Protein 1Z3Q (pdb70)

Sequence (200 aa):
ATFEIVNRCSYTVWAAAVPGGGRQLNQGQSWTINVNAGTTGGRIWGRTGCSFDGSGRGRCQTGDCGGVLSCTAYGNPPNTLAEFALNQFNNLDFFDISLVDGFNVPMDFSPTSGGCRGIRCAADINGQCPGALKAPGGCNNPCTVFKTDQYCCNSGACSPTDYSQFFKRNCPDAYSYPKDDQTTTFTCPGGTNYRVVFCP

InterPro domains:
  IPR001938 Thaumatin family [PF00314] (33-193)
  IPR001938 Thaumatin family [PIRSF002703] (8-193)
  IPR001938 Thaumatin family [PR00347] (28-40)
  IPR001938 Thaumatin family [PR00347] (47-56)
  IPR001938 Thaumatin family [PR00347] (69-80)
  IPR001938 Thaumatin family [PR00347] (82-111)
  IPR001938 Thaumatin family [PR00347] (119-135)
  IPR001938 Thaumatin family [PS51367] (26-193)
  IPR001938 Thaumatin family [PTHR31048] (12-193)
  IPR001938 Thaumatin family [SM00205] (29-193)
  IPR017949 Thaumatin, conserved site [PS00316] (82-97)
  IPR037176 Osmotin/thaumatin-like superfamily [G3DSA:2.60.110.10] (27-193)
  IPR037176 Osmotin/thaumatin-like superfamily [SSF49870] (26-193)

CATH classification: 2.60.110.10

Solvent-accessible surface area: 8739 Å² total; per-residue (Å²): 29,54,0,59,0,14,0,126,2,93,99,34,0,32,0,0,1,36,57,49,5,15,120,83,1,63,110,59,84,56,16,83,21,124,2,115,78,39,24,87,38,3,25,0,0,0,0,18,52,18,84,46,80,94,74,18,146,35,189,8,101,1,0,12,3,74,17,44,51,65,7,127,54,98,10,81,51,5,0,1,2,0,47,7,24,1,43,47,177,118,88,56,0,55,1,18,0,3,0,29,36,0,3,4,1,28,0,16,0,27,22,82,62,45,70,42,140,17,4,129,1,45,31,96,0,41,61,104,16,34,71,52,0,97,15,93,28,0,0,17,1,1,27,35,54,77,159,64,62,109,30,29,11,148,78,38,74,29,69,78,19,124,63,1,80,15,0,36,171,39,2,75,30,0,42,3,23,46,107,7,113,116,87,3,71,19,62,2,65,20,45,6,47,1,80,0,2,0,34,61

Secondary structure (DSSP, 8-state):
-EEEEEE-SSS-EEEEEETTEEEEE-TT-EEEEEPPTT--SEEEEEEEEEEE-TTSBEEEEES--TTBSS-SSPPPSS--EEEEEEEETTTEEEEEEE-TT-BSS-EEEEESSSSS--EEE-S-HHHH--TTTEETTEE--HHHHH--HHHH-TTS-----HHHHHHHHH-TTEE-STT--SS--EEEETT--EEEEE--

Radius of gyration: 15.89 Å; Cα contacts (8 Å, |Δi|>4): 556; chains: 1; bounding box: 42×38×41 Å

Nearest PDB structures (foldseek):
  1z3q-assembly1_A  TM=1.005E+00  e=1.966E-44  Musa acuminata
  4bct-assembly1_A  TM=9.906E-01  e=2.847E-36  Actinidia deliciosa
  4mbt-assembly2_B  TM=9.725E-01  e=3.350E-34  Vitis vinifera
  1du5-assembly1_B  TM=9.816E-01  e=7.706E-31  Zea mays
  7p20-assembly1_A  TM=9.611E-01  e=1.343E-28  Juniperus ashei

Foldseek 3Di:
DKEKEAEQDQAWWWKAWVQPFTGIDHHGDMDMDDDDAQDAFIKIWTFAQWDADPVQFTDTQAFTANGGSGHPDTGQDPIWIWHWGFLPDVGKIKIFIACLRWYQFWKWKAFDADAFGTFTQHFPCQVVADPQQHGVRTGGQCCVRVVDCQAQVPVVDYDDDPRLVSRCVRGVCDHSGDPDDGNGMTMGGGPTHIYMYTND

Organism: Musa acuminata (NCBI:txid4641)

B-factor: mean 16.37, std 7.67, range [6.27, 49.17]

Structure (mmCIF, N/CA/C/O backbone):
data_1Z3Q
#
_entry.id   1Z3Q
#
_cell.length_a   42.844
_cell.length_b   52.839
_cell.length_c   80.606
_cell.angle_alpha   90.00
_cell.angle_beta   90.00
_cell.angle_gamma   90.00
#
_symmetry.space_group_name_H-M   'P 21 21 21'
#
loop_
_entity.id
_entity.type
_entity.pdbx_description
1 polymer 'Thaumatin-like Protein'
2 non-polymer 1,2-ETHANEDIOL
3 water water
#
loop_
_atom_site.group_PDB
_atom_site.id
_atom_site.type_symbol
_atom_site.label_atom_id
_atom_site.label_alt_id
_atom_site.label_comp_id
_atom_site.label_asym_id
_atom_site.label_entity_id
_atom_site.label_seq_id
_atom_site.pdbx_PDB_ins_code
_atom_site.Cartn_x
_atom_site.Cartn_y
_atom_site.Cartn_z
_atom_site.occupancy
_atom_site.B_iso_or_equiv
_atom_site.auth_seq_id
_atom_site.auth_comp_id
_atom_site.auth_asym_id
_atom_site.auth_atom_id
_atom_site.pdbx_PDB_model_num
ATOM 1 N N . ALA A 1 1 ? 25.865 7.322 11.513 1.00 12.03 1 ALA A N 1
ATOM 2 C CA . ALA A 1 1 ? 26.162 8.594 12.242 1.00 11.69 1 ALA A CA 1
ATOM 3 C C . ALA A 1 1 ? 25.060 8.851 13.256 1.00 11.33 1 ALA A C 1
ATOM 4 O O . ALA A 1 1 ? 23.868 8.711 12.945 1.00 12.39 1 ALA A O 1
ATOM 6 N N . THR A 1 2 ? 25.442 9.259 14.451 1.00 10.82 2 THR A N 1
ATOM 7 C CA . THR A 1 2 ? 24.481 9.554 15.498 1.00 10.39 2 THR A CA 1
ATOM 8 C C . THR A 1 2 ? 24.053 11.011 15.454 1.00 9.69 2 THR A C 1
ATOM 9 O O . THR A 1 2 ? 24.907 11.895 15.423 1.00 9.69 2 THR A O 1
ATOM 13 N N . PHE A 1 3 ? 22.730 11.251 15.417 1.00 8.76 3 PHE A N 1
ATOM 14 C CA . PHE A 1 3 ? 22.167 12.592 15.566 1.00 9.32 3 PHE A CA 1
ATOM 15 C C . PHE A 1 3 ? 21.255 12.611 16.785 1.00 10.14 3 PHE A C 1
ATOM 16 O O . PHE A 1 3 ? 20.283 11.864 16.839 1.00 10.54 3 PHE A O 1
ATOM 24 N N . GLU A 1 4 ? 21.584 13.460 17.753 1.00 9.59 4 GLU A N 1
ATOM 25 C CA . GLU A 1 4 ? 20.781 13.649 18.950 1.00 10.14 4 GLU A CA 1
ATOM 26 C C . GLU A 1 4 ? 20.086 14.993 18.824 1.00 10.11 4 GLU A C 1
ATOM 27 O O . GLU A 1 4 ? 20.720 16.017 18.586 1.00 10.11 4 GLU A O 1
ATOM 33 N N . ILE A 1 5 ? 18.777 14.983 19.008 1.00 9.48 5 ILE A N 1
ATOM 34 C CA . ILE A 1 5 ? 17.948 16.179 18.882 1.00 9.31 5 ILE A CA 1
ATOM 35 C C . ILE A 1 5 ? 17.324 16.468 20.248 1.00 10.10 5 ILE A C 1
ATOM 36 O O . ILE A 1 5 ? 16.638 15.622 20.804 1.00 10.57 5 ILE A O 1
ATOM 41 N N . VAL A 1 6 ? 17.550 17.676 20.755 1.00 10.38 6 VAL A N 1
ATOM 42 C CA . VAL A 1 6 ? 17.241 18.042 22.132 1.00 11.07 6 VAL A CA 1
ATOM 43 C C . VAL A 1 6 ? 16.430 19.320 22.159 1.00 10.53 6 VAL A C 1
ATOM 44 O O . VAL A 1 6 ? 16.827 20.326 21.552 1.00 10.65 6 VAL A O 1
ATOM 48 N N . ASN A 1 7 ? 15.298 19.287 22.860 1.00 10.94 7 ASN A N 1
ATOM 49 C CA . ASN A 1 7 ? 14.486 20.487 23.058 1.00 10.84 7 ASN A CA 1
ATOM 50 C C . ASN A 1 7 ? 14.739 21.117 24.424 1.00 11.44 7 ASN A C 1
ATOM 51 O O . ASN A 1 7 ? 14.354 20.557 25.451 1.00 11.71 7 ASN A O 1
ATOM 56 N N . ARG A 1 8 ? 15.391 22.272 24.441 1.00 11.14 8 ARG A N 1
ATOM 57 C CA . ARG A 1 8 ? 15.564 23.024 25.681 1.00 12.51 8 ARG A CA 1
ATOM 58 C C . ARG A 1 8 ? 14.578 24.178 25.774 1.00 12.30 8 ARG A C 1
ATOM 59 O O . ARG A 1 8 ? 14.566 24.895 26.768 1.00 13.18 8 ARG A O 1
ATOM 67 N N . CYS A 1 9 ? 13.739 24.359 24.760 1.00 11.75 9 CYS A N 1
ATOM 68 C CA . CYS A 1 9 ? 12.671 25.374 24.825 1.00 12.18 9 CYS A CA 1
ATOM 69 C C . CYS A 1 9 ? 11.648 25.027 25.902 1.00 12.39 9 CYS A C 1
ATOM 70 O O . CYS A 1 9 ? 11.390 23.855 26.176 1.00 13.39 9 CYS A O 1
ATOM 73 N N . SER A 1 10 ? 11.046 26.045 26.510 1.00 13.59 10 SER A N 1
ATOM 74 C CA . SER A 1 10 ? 9.984 25.782 27.489 1.00 14.34 10 SER A CA 1
ATOM 75 C C . SER A 1 10 ? 8.736 25.200 26.809 1.00 13.88 10 SER A C 1
ATOM 76 O O . SER A 1 10 ? 7.975 24.403 27.399 1.00 14.61 10 SER A O 1
ATOM 79 N N . TYR A 1 11 ? 8.536 25.584 25.557 1.00 12.27 11 TYR A N 1
ATOM 80 C CA . TYR A 1 11 ? 7.426 25.098 24.761 1.00 12.15 11 TYR A CA 1
ATOM 81 C C . TYR A 1 11 ? 7.767 23.804 24.026 1.00 12.21 11 TYR A C 1
ATOM 82 O O . TYR A 1 11 ? 8.929 23.516 23.714 1.00 11.45 11 TYR A O 1
ATOM 91 N N . THR A 1 12 ? 6.732 23.036 23.726 1.00 11.45 12 THR A N 1
ATOM 92 C CA . THR A 1 12 ? 6.911 21.779 23.035 1.00 12.15 12 THR A CA 1
ATOM 93 C C . THR A 1 12 ? 7.367 22.028 21.612 1.00 11.51 12 THR A C 1
ATOM 94 O O . THR A 1 12 ? 6.891 22.943 20.960 1.00 12.28 12 THR A O 1
ATOM 98 N N . VAL A 1 13 ? 8.295 21.193 21.149 1.00 10.64 13 VAL A N 1
ATOM 99 C CA . VAL A 1 13 ? 8.769 21.228 19.769 1.00 10.35 13 VAL A CA 1
ATOM 100 C C . VAL A 1 13 ? 8.628 19.808 19.249 1.00 10.13 13 VAL A C 1
ATOM 101 O O . VAL A 1 13 ? 9.083 18.870 19.889 1.00 10.61 13 VAL A O 1
ATOM 105 N N . TRP A 1 14 ? 7.968 19.660 18.109 1.00 10.34 14 TRP A N 1
ATOM 106 C CA . TRP A 1 14 ? 7.824 18.378 17.462 1.00 10.16 14 TRP A CA 1
ATOM 107 C C . TRP A 1 14 ? 8.968 18.279 16.485 1.00 10.16 14 TRP A C 1
ATOM 108 O O . TRP A 1 14 ? 8.943 18.860 15.417 1.00 9.56 14 TRP A O 1
ATOM 119 N N . ALA A 1 15 ? 10.006 17.572 16.897 1.00 9.72 15 ALA A N 1
ATOM 120 C CA . ALA A 1 15 ? 11.166 17.371 16.051 1.00 9.39 15 ALA A CA 1
ATOM 121 C C . ALA A 1 15 ? 10.786 16.617 14.790 1.00 8.86 15 ALA A C 1
ATOM 122 O O . ALA A 1 15 ? 9.911 15.745 14.810 1.00 8.60 15 ALA A O 1
ATOM 124 N N . ALA A 1 16 ? 11.500 16.913 13.708 1.00 8.84 16 ALA A N 1
ATOM 125 C CA . ALA A 1 16 ? 11.309 16.261 12.420 1.00 8.46 16 ALA A CA 1
ATOM 126 C C . ALA A 1 16 ? 12.683 15.992 11.836 1.00 8.98 16 ALA A C 1
ATOM 127 O O . ALA A 1 16 ? 13.603 16.795 11.976 1.00 7.75 16 ALA A O 1
ATOM 129 N N . ALA A 1 17 ? 12.804 14.882 11.129 1.00 9.07 17 ALA A N 1
ATOM 130 C CA . ALA A 1 17 ? 14.075 14.501 10.548 1.00 9.13 17 ALA A CA 1
ATOM 131 C C . ALA A 1 17 ? 13.843 13.746 9.245 1.00 9.73 17 ALA A C 1
ATOM 132 O O . ALA A 1 17 ? 13.029 12.814 9.191 1.00 10.25 17 ALA A O 1
ATOM 134 N N . VAL A 1 18 ? 14.605 14.128 8.227 1.00 9.92 18 VAL A N 1
ATOM 135 C CA . VAL A 1 18 ? 14.694 13.388 6.969 1.00 10.73 18 VAL A CA 1
ATOM 136 C C . VAL A 1 18 ? 16.148 12.980 6.785 1.00 11.44 18 VAL A C 1
ATOM 137 O O . VAL A 1 18 ? 16.992 13.847 6.515 1.00 12.26 18 VAL A O 1
ATOM 141 N N . PRO A 1 19 ? 16.501 11.717 7.005 1.00 11.82 19 PRO A N 1
ATOM 142 C CA . PRO A 1 19 ? 15.622 10.634 7.443 1.00 11.79 19 PRO A CA 1
ATOM 143 C C . PRO A 1 19 ? 15.471 10.611 8.965 1.00 11.64 19 PRO A C 1
ATOM 144 O O . PRO A 1 19 ? 16.251 11.240 9.681 1.00 11.23 19 PRO A O 1
ATOM 148 N N . GLY A 1 20 ? 14.449 9.906 9.451 1.00 11.46 20 GLY A N 1
ATOM 149 C CA . GLY A 1 20 ? 14.260 9.686 10.867 1.00 11.34 20 GLY A CA 1
ATOM 150 C C . GLY A 1 20 ? 12.803 9.704 11.294 1.00 10.96 20 GLY A C 1
ATOM 151 O O . GLY A 1 20 ? 12.380 8.876 12.115 1.00 12.44 20 GLY A O 1
ATOM 152 N N . GLY A 1 21 ? 12.035 10.634 10.754 1.00 10.00 21 GLY A N 1
ATOM 153 C CA . GLY A 1 21 ? 10.602 10.706 11.033 1.00 10.09 21 GLY A CA 1
ATOM 154 C C . GLY A 1 21 ? 10.277 11.919 11.889 1.00 10.36 21 GLY A C 1
ATOM 155 O O . GLY A 1 21 ? 10.549 13.038 11.514 1.00 10.18 21 GLY A O 1
ATOM 156 N N . GLY A 1 22 ? 9.662 11.696 13.040 1.00 10.60 22 GLY A N 1
ATOM 157 C CA . GLY A 1 22 ? 9.354 12.801 13.928 1.00 11.16 22 GLY A CA 1
ATOM 158 C C . GLY A 1 22 ? 8.890 12.342 15.287 1.00 12.23 22 GLY A C 1
ATOM 159 O O . GLY A 1 22 ? 8.436 11.206 15.455 1.00 13.55 22 GLY A O 1
ATOM 160 N N . ARG A 1 23 ? 8.998 13.246 16.250 1.00 12.54 23 ARG A N 1
ATOM 161 C CA . ARG A 1 23 ? 8.700 12.958 17.648 1.00 13.76 23 ARG A CA 1
ATOM 162 C C . ARG A 1 23 ? 8.362 14.229 18.408 1.00 12.41 23 ARG A C 1
ATOM 163 O O . ARG A 1 23 ? 9.037 15.229 18.275 1.00 12.13 23 ARG A O 1
ATOM 171 N N . GLN A 1 24 ? 7.348 14.162 19.266 1.00 11.60 24 GLN A N 1
ATOM 172 C CA . GLN A 1 24 ? 7.091 15.230 20.220 1.00 11.66 24 GLN A CA 1
ATOM 173 C C . GLN A 1 24 ? 8.173 15.294 21.255 1.00 11.13 24 GLN A C 1
ATOM 174 O O . GLN A 1 24 ? 8.464 14.296 21.898 1.00 11.55 24 GLN A O 1
ATOM 180 N N . LEU A 1 25 ? 8.764 16.472 21.420 1.00 10.97 25 LEU A N 1
ATOM 181 C CA . LEU A 1 25 ? 9.729 16.731 22.480 1.00 10.54 25 LEU A CA 1
ATOM 182 C C . LEU A 1 25 ? 9.232 17.846 23.374 1.00 11.47 25 LEU A C 1
ATOM 183 O O . LEU A 1 25 ? 9.289 19.032 23.027 1.00 11.08 25 LEU A O 1
ATOM 188 N N . ASN A 1 26 ? 8.727 17.466 24.539 1.00 12.52 26 ASN A N 1
ATOM 189 C CA . ASN A 1 26 ? 8.462 18.449 25.565 1.00 13.47 26 ASN A CA 1
ATOM 190 C C . ASN A 1 26 ? 9.790 19.005 26.073 1.00 13.31 26 ASN A C 1
ATOM 191 O O . ASN A 1 26 ? 10.855 18.464 25.783 1.00 13.52 26 ASN A O 1
ATOM 196 N N . GLN A 1 27 ? 9.742 20.097 26.829 1.00 14.29 27 GLN A N 1
ATOM 197 C CA . GLN A 1 27 ? 10.956 20.669 27.388 1.00 14.63 27 GLN A CA 1
ATOM 198 C C . GLN A 1 27 ? 11.810 19.597 28.075 1.00 15.28 27 GLN A C 1
ATOM 199 O O . GLN A 1 27 ? 11.301 18.828 28.903 1.00 16.01 27 GLN A O 1
ATOM 205 N N . GLY A 1 28 ? 13.092 19.558 27.719 1.00 15.15 28 GLY A N 1
ATOM 206 C CA . GLY A 1 28 ? 14.060 18.630 28.286 1.00 15.71 28 GLY A CA 1
ATOM 207 C C . GLY A 1 28 ? 14.189 17.281 27.586 1.00 15.77 28 GLY A C 1
ATOM 208 O O . GLY A 1 28 ? 15.133 16.525 27.866 1.00 16.20 28 GLY A O 1
ATOM 209 N N . GLN A 1 29 ? 13.266 16.981 26.678 1.00 15.33 29 GLN A N 1
ATOM 210 C CA . GLN A 1 29 ? 13.249 15.691 25.995 1.00 14.56 29 GLN A CA 1
ATOM 211 C C . GLN A 1 29 ? 14.231 15.673 24.826 1.00 14.34 29 GLN A C 1
ATOM 212 O O . GLN A 1 29 ? 14.496 16.700 24.198 1.00 13.10 29 GLN A O 1
ATOM 218 N N . SER A 1 30 ? 14.754 14.481 24.557 1.00 14.01 30 SER A N 1
ATOM 219 C CA . SER A 1 30 ? 15.683 14.243 23.464 1.00 14.09 30 SER A CA 1
ATOM 220 C C . SER A 1 30 ? 15.267 13.029 22.631 1.00 13.48 30 SER A C 1
ATOM 221 O O . SER A 1 30 ? 14.449 12.196 23.047 1.00 13.11 30 SER A O 1
ATOM 224 N N . TRP A 1 31 ? 15.822 12.964 21.430 1.00 12.12 31 TRP A N 1
ATOM 225 C CA . TRP A 1 31 ? 15.547 11.918 20.471 1.00 11.62 31 TRP A CA 1
ATOM 226 C C . TRP A 1 31 ? 16.864 11.667 19.763 1.00 11.58 31 TRP A C 1
ATOM 227 O O . TRP A 1 31 ? 17.453 12.591 19.205 1.00 11.97 31 TRP A O 1
ATOM 238 N N . THR A 1 32 ? 17.319 10.423 19.788 1.00 10.83 32 THR A N 1
ATOM 239 C CA . THR A 1 32 ? 18.560 10.026 19.147 1.00 10.57 32 THR A CA 1
ATOM 240 C C . THR A 1 32 ? 18.296 9.061 18.014 1.00 10.74 32 THR A C 1
ATOM 241 O O . THR A 1 32 ? 17.644 8.004 18.200 1.00 11.00 32 THR A O 1
ATOM 245 N N . ILE A 1 33 ? 18.811 9.412 16.847 1.00 10.33 33 ILE A N 1
ATOM 246 C CA . ILE A 1 33 ? 18.670 8.596 15.654 1.00 11.36 33 ILE A CA 1
ATOM 247 C C . ILE A 1 33 ? 20.020 8.244 15.020 1.00 12.06 33 ILE A C 1
ATOM 248 O O . ILE A 1 33 ? 21.020 8.943 15.196 1.00 11.62 33 ILE A O 1
ATOM 253 N N . ASN A 1 34 ? 20.028 7.146 14.278 1.00 13.25 34 ASN A N 1
ATOM 254 C CA . ASN A 1 34 ? 21.214 6.700 13.563 1.00 14.69 34 ASN A CA 1
ATOM 255 C C . ASN A 1 34 ? 20.949 6.895 12.082 1.00 15.29 34 ASN A C 1
ATOM 256 O O . ASN A 1 34 ? 20.128 6.171 11.503 1.00 17.40 34 ASN A O 1
ATOM 261 N N . VAL A 1 35 ? 21.637 7.868 11.475 1.00 14.40 35 VAL A N 1
ATOM 262 C CA . VAL A 1 35 ? 21.518 8.203 10.054 1.00 13.81 35 VAL A CA 1
ATOM 263 C C . VAL A 1 35 ? 22.628 7.495 9.268 1.00 13.52 35 VAL A C 1
ATOM 264 O O . VAL A 1 35 ? 23.799 7.527 9.647 1.00 13.38 35 VAL A O 1
ATOM 268 N N . ASN A 1 36 ? 22.250 6.848 8.174 1.00 13.95 36 ASN A N 1
ATOM 269 C CA . ASN A 1 36 ? 23.205 6.094 7.364 1.00 14.15 36 ASN A CA 1
ATOM 270 C C . ASN A 1 36 ? 24.281 6.963 6.749 1.00 13.69 36 ASN A C 1
ATOM 271 O O . ASN A 1 36 ? 24.015 8.063 6.261 1.00 13.34 36 ASN A O 1
ATOM 276 N N . ALA A 1 37 ? 25.501 6.438 6.747 1.00 13.98 37 ALA A N 1
ATOM 277 C CA . ALA A 1 37 ? 26.594 7.044 6.010 1.00 13.41 37 ALA A CA 1
ATOM 278 C C . ALA A 1 37 ? 26.160 7.271 4.559 1.00 13.29 37 ALA A C 1
ATOM 279 O O . ALA A 1 37 ? 25.415 6.472 3.970 1.00 13.11 37 ALA A O 1
ATOM 281 N N . GLY A 1 38 ? 26.596 8.386 3.993 1.00 13.47 38 GLY A N 1
ATOM 282 C CA . GLY A 1 38 ? 26.314 8.717 2.613 1.00 13.08 38 GLY A CA 1
ATOM 283 C C . GLY A 1 38 ? 25.011 9.436 2.373 1.00 12.84 38 GLY A C 1
ATOM 284 O O . GLY A 1 38 ? 24.700 9.791 1.234 1.00 13.67 38 GLY A O 1
ATOM 285 N N . THR A 1 39 ? 24.261 9.692 3.446 1.00 12.79 39 THR A N 1
ATOM 286 C CA . THR A 1 39 ? 22.966 10.342 3.331 1.00 12.26 39 THR A CA 1
ATOM 287 C C . THR A 1 39 ? 23.115 11.765 2.784 1.00 11.80 39 THR A C 1
ATOM 288 O O . THR A 1 39 ? 23.922 12.542 3.293 1.00 11.82 39 THR A O 1
ATOM 292 N N . THR A 1 40 ? 22.355 12.104 1.745 1.00 11.16 40 THR A N 1
ATOM 293 C CA . THR A 1 40 ? 22.317 13.470 1.247 1.00 12.23 40 THR A CA 1
ATOM 294 C C . THR A 1 40 ? 20.900 14.021 1.420 1.00 11.29 40 THR A C 1
ATOM 295 O O . THR A 1 40 ? 19.953 13.264 1.695 1.00 12.48 40 THR A O 1
ATOM 299 N N . GLY A 1 41 ? 20.759 15.336 1.313 1.00 11.53 41 GLY A N 1
ATOM 300 C CA . GLY A 1 41 ? 19.462 15.966 1.540 1.00 11.44 41 GLY A CA 1
ATOM 301 C C . GLY A 1 41 ? 18.973 15.820 2.962 1.00 11.61 41 GLY A C 1
ATOM 302 O O . GLY A 1 41 ? 17.774 15.905 3.242 1.00 11.60 41 GLY A O 1
ATOM 303 N N . GLY A 1 42 ? 19.904 15.603 3.889 1.00 10.61 42 GLY A N 1
ATOM 304 C CA . GLY A 1 42 ? 19.541 15.475 5.287 1.00 10.30 42 GLY A CA 1
ATOM 305 C C . GLY A 1 42 ? 19.015 16.781 5.832 1.00 10.20 42 GLY A C 1
ATOM 306 O O . GLY A 1 42 ? 19.546 17.861 5.545 1.00 10.02 42 GLY A O 1
ATOM 307 N N . ARG A 1 43 ? 17.941 16.672 6.615 1.00 10.36 43 ARG A N 1
ATOM 308 C CA . ARG A 1 43 ? 17.344 17.824 7.238 1.00 11.02 43 ARG A CA 1
ATOM 309 C C . ARG A 1 43 ? 16.734 17.457 8.582 1.00 10.35 43 ARG A C 1
ATOM 310 O O . ARG A 1 43 ? 16.016 16.465 8.680 1.00 10.59 43 ARG A O 1
ATOM 318 N N . ILE A 1 44 ? 17.042 18.253 9.600 1.00 9.64 44 ILE A N 1
ATOM 319 C CA . ILE A 1 44 ? 16.390 18.193 10.893 1.00 9.35 44 ILE A CA 1
ATOM 320 C C . ILE A 1 44 ? 15.818 19.568 11.198 1.00 8.64 44 ILE A C 1
ATOM 321 O O . ILE A 1 44 ? 16.444 20.584 10.961 1.00 9.34 44 ILE A O 1
ATOM 326 N N . TRP A 1 45 ? 14.610 19.600 11.730 1.00 8.96 45 TRP A N 1
ATOM 327 C CA . TRP A 1 45 ? 13.993 20.849 12.131 1.00 8.69 45 TRP A CA 1
ATOM 328 C C . TRP A 1 45 ? 12.981 20.612 13.246 1.00 8.55 45 TRP A C 1
ATOM 329 O O . TRP A 1 45 ? 12.694 19.474 13.594 1.00 8.30 45 TRP A O 1
ATOM 340 N N . GLY A 1 46 ? 12.506 21.718 13.819 1.00 8.70 46 GLY A N 1
ATOM 341 C CA . GLY A 1 46 ? 11.470 21.705 14.849 1.00 8.80 46 GLY A CA 1
ATOM 342 C C . GLY A 1 46 ? 10.176 22.259 14.284 1.00 9.28 46 GLY A C 1
ATOM 343 O O . GLY A 1 46 ? 10.185 23.161 13.431 1.00 10.11 46 GLY A O 1
ATOM 344 N N . ARG A 1 47 ? 9.065 21.728 14.776 1.00 9.44 47 ARG A N 1
ATOM 345 C CA . ARG A 1 47 ? 7.744 22.209 14.419 1.00 9.68 47 ARG A CA 1
ATOM 346 C C . ARG A 1 47 ? 7.079 22.716 15.675 1.00 9.37 47 ARG A C 1
ATOM 347 O O . ARG A 1 47 ? 7.179 22.099 16.732 1.00 9.21 47 ARG A O 1
ATOM 355 N N . THR A 1 48 ? 6.366 23.827 15.566 1.00 10.11 48 THR A N 1
ATOM 356 C CA . THR A 1 48 ? 5.688 24.382 16.737 1.00 10.95 48 THR A CA 1
ATOM 357 C C . THR A 1 48 ? 4.201 24.518 16.476 1.00 11.21 48 THR A C 1
ATOM 358 O O . THR A 1 48 ? 3.752 24.536 15.321 1.00 11.51 48 THR A O 1
ATOM 362 N N . GLY A 1 49 ? 3.440 24.598 17.551 1.00 12.46 49 GLY A N 1
ATOM 363 C CA . GLY A 1 49 ? 2.002 24.790 17.447 1.00 12.58 49 GLY A CA 1
ATOM 364 C C . GLY A 1 49 ? 1.321 23.635 16.754 1.00 12.83 49 GLY A C 1
ATOM 365 O O . GLY A 1 49 ? 0.526 23.862 15.836 1.00 12.88 49 GLY A O 1
ATOM 366 N N . CYS A 1 50 ? 1.659 22.410 17.152 1.00 13.02 50 CYS A N 1
ATOM 367 C CA . CYS A 1 50 ? 1.099 21.204 16.540 1.00 12.40 50 CYS A CA 1
ATOM 368 C C . CYS A 1 50 ? -0.047 20.642 17.354 1.00 13.11 50 CYS A C 1
ATOM 369 O O . CYS A 1 50 ? -0.113 20.815 18.571 1.00 12.61 50 CYS A O 1
ATOM 372 N N . SER A 1 51 ? -0.957 19.984 16.640 1.00 13.46 51 SER A N 1
ATOM 373 C CA . SER A 1 51 ? -1.949 19.098 17.217 1.00 14.23 51 SER A CA 1
ATOM 374 C C . SER A 1 51 ? -2.010 17.852 16.351 1.00 13.60 51 SER A C 1
ATOM 375 O O . SER A 1 51 ? -2.114 17.960 15.123 1.00 11.91 51 SER A O 1
ATOM 378 N N . PHE A 1 52 ? -1.944 16.687 16.986 1.00 14.00 52 PHE A N 1
ATOM 379 C CA . PHE A 1 52 ? -2.026 15.402 16.289 1.00 14.34 52 PHE A CA 1
ATOM 380 C C . PHE A 1 52 ? -3.079 14.499 16.932 1.00 14.46 52 PHE A C 1
ATOM 381 O O . PHE A 1 52 ? -3.253 14.494 18.161 1.00 15.72 52 PHE A O 1
ATOM 389 N N . ASP A 1 53 ? -3.786 13.738 16.104 1.00 15.18 53 ASP A N 1
ATOM 390 C CA . ASP A 1 53 ? -4.686 12.712 16.626 1.00 16.26 53 ASP A CA 1
ATOM 391 C C . ASP A 1 53 ? -3.900 11.451 17.017 1.00 17.13 53 ASP A C 1
ATOM 392 O O . ASP A 1 53 ? -2.672 11.416 16.898 1.00 16.89 53 ASP A O 1
ATOM 397 N N . GLY A 1 54 ? -4.607 10.434 17.504 1.00 18.53 54 GLY A N 1
ATOM 398 C CA . GLY A 1 54 ? -4.001 9.176 17.917 1.00 19.87 54 GLY A CA 1
ATOM 399 C C . GLY A 1 54 ? -3.390 8.328 16.809 1.00 20.46 54 GLY A C 1
ATOM 400 O O . GLY A 1 54 ? -2.688 7.360 17.101 1.00 22.07 54 GLY A O 1
ATOM 401 N N . SER A 1 55 ? -3.651 8.664 15.550 1.00 20.89 55 SER A N 1
ATOM 402 C CA . SER A 1 55 ? -3.055 7.964 14.415 1.00 21.26 55 SER A CA 1
ATOM 403 C C . SER A 1 55 ? -1.896 8.756 13.774 1.00 20.61 55 SER A C 1
ATOM 404 O O . SER A 1 55 ? -1.431 8.408 12.686 1.00 21.51 55 SER A O 1
ATOM 407 N N . GLY A 1 56 ? -1.422 9.796 14.457 1.00 19.26 56 GLY A N 1
ATOM 408 C CA . GLY A 1 56 ? -0.246 10.542 14.019 1.00 18.35 56 GLY A CA 1
ATOM 409 C C . GLY A 1 56 ? -0.507 11.512 12.887 1.00 17.09 56 GLY A C 1
ATOM 410 O O . GLY A 1 56 ? 0.407 11.852 12.133 1.00 16.55 56 GLY A O 1
ATOM 411 N N . ARG A 1 57 ? -1.751 11.981 12.771 1.00 15.54 57 ARG A N 1
ATOM 412 C CA . ARG A 1 57 ? -2.113 12.926 11.714 1.00 14.56 57 ARG A CA 1
ATOM 413 C C . ARG A 1 57 ? -2.680 14.188 12.321 1.00 13.75 57 ARG A C 1
ATOM 414 O O . ARG A 1 57 ? -3.301 14.153 13.378 1.00 13.00 57 ARG A O 1
ATOM 422 N N . GLY A 1 58 ? -2.450 15.313 11.655 1.00 13.17 58 GLY A N 1
ATOM 423 C CA . GLY A 1 58 ? -2.809 16.612 12.196 1.00 13.46 58 GLY A CA 1
ATOM 424 C C . GLY A 1 58 ? -2.121 17.739 11.463 1.00 14.04 58 GLY A C 1
ATOM 425 O O . GLY A 1 58 ? -2.002 17.704 10.243 1.00 14.13 58 GLY A O 1
ATOM 426 N N . ARG A 1 59 ? -1.664 18.733 12.210 1.00 13.79 59 ARG A N 1
ATOM 427 C CA . ARG A 1 59 ? -1.145 19.951 11.624 1.00 14.46 59 ARG A CA 1
ATOM 428 C C . ARG A 1 59 ? -0.305 20.750 12.604 1.00 13.53 59 ARG A C 1
ATOM 429 O O . ARG A 1 59 ? -0.608 20.817 13.795 1.00 12.81 59 ARG A O 1
ATOM 437 N N . CYS A 1 60 ? 0.741 21.376 12.077 1.00 13.27 60 CYS A N 1
ATOM 438 C CA . CYS A 1 60 ? 1.589 22.268 12.848 1.00 12.86 60 CYS A CA 1
ATOM 439 C C . CYS A 1 60 ? 1.564 23.677 12.261 1.00 12.63 60 CYS A C 1
ATOM 440 O O . CYS A 1 60 ? 1.546 23.862 11.043 1.00 13.58 60 CYS A O 1
ATOM 443 N N . GLN A 1 61 ? 1.618 24.668 13.135 1.00 13.17 61 GLN A N 1
ATOM 444 C CA . GLN A 1 61 ? 1.683 26.054 12.705 1.00 13.82 61 GLN A CA 1
ATOM 445 C C . GLN A 1 61 ? 2.966 26.360 11.938 1.00 12.51 61 GLN A C 1
ATOM 446 O O . GLN A 1 61 ? 2.939 27.143 10.992 1.00 12.17 61 GLN A O 1
ATOM 452 N N . THR A 1 62 ? 4.086 25.756 12.345 1.00 11.70 62 THR A N 1
ATOM 453 C CA . THR A 1 62 ? 5.350 25.889 11.593 1.00 11.03 62 THR A CA 1
ATOM 454 C C . THR A 1 62 ? 5.982 24.538 11.294 1.00 10.02 62 THR A C 1
ATOM 455 O O . THR A 1 62 ? 5.909 23.630 12.101 1.00 9.90 62 THR A O 1
ATOM 459 N N . GLY A 1 63 ? 6.620 24.435 10.128 1.00 10.10 63 GLY A N 1
ATOM 460 C CA . GLY A 1 63 ? 7.361 23.234 9.760 1.00 9.97 63 GLY A CA 1
ATOM 461 C C . GLY A 1 63 ? 6.555 21.992 9.444 1.00 10.31 63 GLY A C 1
ATOM 462 O O . GLY A 1 63 ? 7.115 20.899 9.363 1.00 10.49 63 GLY A O 1
ATOM 463 N N . ASP A 1 64 ? 5.245 22.133 9.270 1.00 10.29 64 ASP A N 1
ATOM 464 C CA . ASP A 1 64 ? 4.385 20.977 9.052 1.00 10.72 64 ASP A CA 1
ATOM 465 C C . ASP A 1 64 ? 4.837 20.148 7.847 1.00 10.56 64 ASP A C 1
ATOM 466 O O . ASP A 1 64 ? 5.079 20.693 6.784 1.00 11.82 64 ASP A O 1
ATOM 471 N N . CYS A 1 65 ? 4.908 18.834 8.016 1.00 10.78 65 CYS A N 1
ATOM 472 C CA . CYS A 1 65 ? 5.324 17.948 6.937 1.00 11.32 65 CYS A CA 1
ATOM 473 C C . CYS A 1 65 ? 4.162 17.089 6.465 1.00 12.02 65 CYS A C 1
ATOM 474 O O . CYS A 1 65 ? 3.995 15.975 6.910 1.00 11.82 65 CYS A O 1
ATOM 477 N N . GLY A 1 66 ? 3.352 17.640 5.575 1.00 13.38 66 GLY A N 1
ATOM 478 C CA . GLY A 1 66 ? 2.224 16.906 5.018 1.00 13.43 66 GLY A CA 1
ATOM 479 C C . GLY A 1 66 ? 1.246 16.361 6.032 1.00 13.23 66 GLY A C 1
ATOM 480 O O . GLY A 1 66 ? 0.680 15.290 5.810 1.00 14.11 66 GLY A O 1
ATOM 481 N N . GLY A 1 67 ? 1.091 17.030 7.176 1.00 13.21 67 GLY A N 1
ATOM 482 C CA . GLY A 1 67 ? 0.089 16.657 8.159 1.00 13.74 67 GLY A CA 1
ATOM 483 C C . GLY A 1 67 ? 0.295 15.382 8.944 1.00 13.83 67 GLY A C 1
ATOM 484 O O . GLY A 1 67 ? -0.669 14.785 9.430 1.00 14.61 67 GLY A O 1
ATOM 485 N N . VAL A 1 68 ? 1.550 14.936 9.063 1.00 12.89 68 VAL A N 1
ATOM 486 C CA . VAL A 1 68 ? 1.857 13.755 9.834 1.00 12.59 68 VAL A CA 1
ATOM 487 C C . VAL A 1 68 ? 2.876 14.043 10.922 1.00 11.88 68 VAL A C 1
ATOM 488 O O . VAL A 1 68 ? 3.677 14.970 10.805 1.00 11.76 68 VAL A O 1
ATOM 492 N N . LEU A 1 69 ? 2.852 13.221 11.952 1.00 11.02 69 LEU A N 1
ATOM 493 C CA . LEU A 1 69 ? 3.830 13.305 13.039 1.00 10.70 69 LEU A CA 1
ATOM 494 C C . LEU A 1 69 ? 5.193 12.785 12.569 1.00 11.27 69 LEU A C 1
ATOM 495 O O . LEU A 1 69 ? 6.222 13.432 12.766 1.00 10.80 69 LEU A O 1
ATOM 500 N N . SER A 1 70 ? 5.182 11.598 11.968 1.00 11.74 70 SER A N 1
ATOM 501 C CA . SER A 1 70 ? 6.414 10.946 11.528 1.00 12.40 70 SER A CA 1
ATOM 502 C C . SER A 1 70 ? 6.711 11.356 10.091 1.00 11.67 70 SER A C 1
ATOM 503 O O . SER A 1 70 ? 6.298 10.690 9.137 1.00 11.40 70 SER A O 1
ATOM 506 N N . CYS A 1 71 ? 7.443 12.449 9.940 1.00 10.94 71 CYS A N 1
ATOM 507 C CA . CYS A 1 71 ? 7.659 13.075 8.636 1.00 11.18 71 CYS A CA 1
ATOM 508 C C . CYS A 1 71 ? 8.300 12.136 7.632 1.00 11.08 71 CYS A C 1
ATOM 509 O O . CYS A 1 71 ? 9.209 11.375 7.972 1.00 11.67 71 CYS A O 1
ATOM 512 N N . THR A 1 72 ? 7.801 12.197 6.409 1.00 11.73 72 THR A N 1
ATOM 513 C CA . THR A 1 72 ? 8.430 11.546 5.265 1.00 12.43 72 THR A CA 1
ATOM 514 C C . THR A 1 72 ? 8.816 12.569 4.188 1.00 12.14 72 THR A C 1
ATOM 515 O O . THR A 1 72 ? 9.131 12.180 3.065 1.00 12.37 72 THR A O 1
ATOM 519 N N . ALA A 1 73 ? 8.791 13.861 4.521 1.00 11.11 73 ALA A N 1
ATOM 520 C CA . ALA A 1 73 ? 9.154 14.915 3.592 1.00 11.12 73 ALA A CA 1
ATOM 521 C C . ALA A 1 73 ? 9.500 16.168 4.359 1.00 11.09 73 ALA A C 1
ATOM 522 O O . ALA A 1 73 ? 9.226 16.264 5.556 1.00 12.17 73 ALA A O 1
ATOM 524 N N . TYR A 1 74 ? 10.085 17.118 3.655 1.00 11.31 74 TYR A N 1
ATOM 525 C CA . TYR A 1 74 ? 10.417 18.420 4.205 1.00 11.40 74 TYR A CA 1
ATOM 526 C C . TYR A 1 74 ? 9.163 19.184 4.586 1.00 12.15 74 TYR A C 1
ATOM 527 O O . TYR A 1 74 ? 8.055 18.911 4.077 1.00 12.82 74 TYR A O 1
ATOM 536 N N . GLY A 1 75 ? 9.350 20.131 5.490 1.00 11.98 75 GLY A N 1
ATOM 537 C CA . GLY A 1 75 ? 8.257 20.857 6.110 1.00 11.96 75 GLY A CA 1
ATOM 538 C C . GLY A 1 75 ? 7.951 22.198 5.483 1.00 11.74 75 GLY A C 1
ATOM 539 O O . GLY A 1 75 ? 8.686 22.728 4.662 1.00 11.66 75 GLY A O 1
ATOM 540 N N . ASN A 1 76 ? 6.805 22.732 5.879 1.00 11.90 76 ASN A N 1
ATOM 541 C CA . ASN A 1 76 ? 6.325 24.037 5.452 1.00 12.51 76 ASN A CA 1
ATOM 542 C C . ASN A 1 76 ? 7.071 25.160 6.150 1.00 11.96 76 ASN A C 1
ATOM 543 O O . ASN A 1 76 ? 7.075 25.195 7.387 1.00 12.41 76 ASN A O 1
ATOM 548 N N . PRO A 1 77 ? 7.633 26.103 5.410 1.00 11.82 77 PRO A N 1
ATOM 549 C CA . PRO A 1 77 ? 8.214 27.309 6.034 1.00 11.89 77 PRO A CA 1
ATOM 550 C C . PRO A 1 77 ? 7.163 28.053 6.860 1.00 12.20 77 PRO A C 1
ATOM 551 O O . PRO A 1 77 ? 5.963 27.944 6.537 1.00 12.43 77 PRO A O 1
ATOM 555 N N . PRO A 1 78 ? 7.557 28.815 7.873 1.00 11.38 78 PRO A N 1
ATOM 556 C CA . PRO A 1 78 ? 8.960 29.031 8.259 1.00 11.10 78 PRO A CA 1
ATOM 557 C C . PRO A 1 78 ? 9.516 27.943 9.182 1.00 10.88 78 PRO A C 1
ATOM 558 O O . PRO A 1 78 ? 8.843 27.499 10.109 1.00 11.25 78 PRO A O 1
ATOM 562 N N . ASN A 1 79 ? 10.726 27.487 8.888 1.00 10.64 79 ASN A N 1
ATOM 563 C CA . ASN A 1 79 ? 11.400 26.511 9.744 1.00 9.98 79 ASN A CA 1
ATOM 564 C C . ASN A 1 79 ? 12.920 26.646 9.691 1.00 9.79 79 ASN A C 1
ATOM 565 O O . ASN A 1 79 ? 13.526 26.578 8.618 1.00 9.69 79 ASN A O 1
ATOM 570 N N . THR A 1 80 ? 13.526 26.834 10.861 1.00 8.46 80 THR A N 1
ATOM 571 C CA . THR A 1 80 ? 14.986 26.840 10.969 1.00 8.61 80 THR A CA 1
ATOM 572 C C . THR A 1 80 ? 15.497 25.447 10.637 1.00 8.57 80 THR A C 1
ATOM 573 O O . THR A 1 80 ? 14.984 24.464 11.184 1.00 8.84 80 THR A O 1
ATOM 577 N N . LEU A 1 81 ? 16.506 25.349 9.776 1.00 8.59 81 LEU A N 1
ATOM 578 C CA . LEU A 1 81 ? 16.953 24.036 9.271 1.00 8.61 81 LEU A CA 1
ATOM 579 C C . LEU A 1 81 ? 18.372 23.682 9.649 1.00 8.92 81 LEU A C 1
ATOM 580 O O . LEU A 1 81 ? 19.278 24.505 9.501 1.00 9.45 81 LEU A O 1
ATOM 585 N N . ALA A 1 82 ? 18.545 22.452 10.121 1.00 8.21 82 ALA A N 1
ATOM 586 C CA . ALA A 1 82 ? 19.844 21.803 10.188 1.00 8.29 82 ALA A CA 1
ATOM 587 C C . ALA A 1 82 ? 19.937 20.918 8.930 1.00 8.06 82 ALA A C 1
ATOM 588 O O . ALA A 1 82 ? 19.157 19.992 8.759 1.00 9.26 82 ALA A O 1
ATOM 590 N N . GLU A 1 83 ? 20.880 21.208 8.047 1.00 8.15 83 GLU A N 1
ATOM 591 C CA . GLU A 1 83 ? 21.013 20.467 6.783 1.00 9.05 83 GLU A CA 1
ATOM 592 C C . GLU A 1 83 ? 22.342 19.752 6.742 1.00 9.16 83 GLU A C 1
ATOM 593 O O . GLU A 1 83 ? 23.333 20.257 7.272 1.00 10.04 83 GLU A O 1
ATOM 599 N N . PHE A 1 84 ? 22.381 18.576 6.127 1.00 9.46 84 PHE A N 1
ATOM 600 C CA . PHE A 1 84 ? 23.639 17.827 6.072 1.00 9.02 84 PHE A CA 1
ATOM 601 C C . PHE A 1 84 ? 23.693 16.860 4.890 1.00 8.99 84 PHE A C 1
ATOM 602 O O . PHE A 1 84 ? 22.669 16.370 4.429 1.00 8.69 84 PHE A O 1
ATOM 610 N N . ALA A 1 85 ? 24.917 16.620 4.413 1.00 9.02 85 ALA A N 1
ATOM 611 C CA . ALA A 1 85 ? 25.245 15.608 3.421 1.00 9.05 85 ALA A CA 1
ATOM 612 C C . ALA A 1 85 ? 26.503 14.909 3.941 1.00 9.19 85 ALA A C 1
ATOM 613 O O . ALA A 1 85 ? 27.528 15.559 4.195 1.00 9.65 85 ALA A O 1
ATOM 615 N N . LEU A 1 86 ? 26.415 13.604 4.151 1.00 9.39 86 LEU A N 1
ATOM 616 C CA . LEU A 1 86 ? 27.445 12.870 4.893 1.00 9.74 86 LEU A CA 1
ATOM 617 C C . LEU A 1 86 ? 28.389 12.125 3.964 1.00 10.26 86 LEU A C 1
ATOM 618 O O . LEU A 1 86 ? 27.957 11.568 2.937 1.00 10.57 86 LEU A O 1
ATOM 623 N N . ASN A 1 87 ? 29.674 12.108 4.320 1.00 9.98 87 ASN A N 1
ATOM 624 C CA . ASN A 1 87 ? 30.639 11.277 3.602 1.00 10.61 87 ASN A CA 1
ATOM 625 C C . ASN A 1 87 ? 30.712 11.638 2.116 1.00 10.21 87 ASN A C 1
ATOM 626 O O . ASN A 1 87 ? 30.783 10.755 1.246 1.00 12.27 87 ASN A O 1
ATOM 631 N N . GLN A 1 88 ? 30.696 12.932 1.843 1.00 10.31 88 GLN A N 1
ATOM 632 C CA . GLN A 1 88 ? 30.832 13.448 0.483 1.00 10.82 88 GLN A CA 1
ATOM 633 C C . GLN A 1 88 ? 32.289 13.599 0.100 1.00 11.38 88 GLN A C 1
ATOM 634 O O . GLN A 1 88 ? 33.178 13.509 0.930 1.00 11.45 88 GLN A O 1
ATOM 640 N N . PHE A 1 89 ? 32.511 13.792 -1.194 1.00 12.47 89 PHE A N 1
ATOM 641 C CA . PHE A 1 89 ? 33.841 13.980 -1.746 1.00 13.25 89 PHE A CA 1
ATOM 642 C C . PHE A 1 89 ? 34.809 12.999 -1.094 1.00 13.73 89 PHE A C 1
ATOM 643 O O . PHE A 1 89 ? 34.522 11.810 -1.084 1.00 14.02 89 PHE A O 1
ATOM 651 N N . ASN A 1 90 ? 35.932 13.469 -0.547 1.00 14.44 90 ASN A N 1
ATOM 652 C CA . ASN A 1 90 ? 36.914 12.588 0.114 1.00 14.88 90 ASN A CA 1
ATOM 653 C C . ASN A 1 90 ? 36.542 12.256 1.568 1.00 14.69 90 ASN A C 1
ATOM 654 O O . ASN A 1 90 ? 37.271 12.561 2.515 1.00 15.21 90 ASN A O 1
ATOM 659 N N . ASN A 1 91 ? 35.384 11.626 1.715 1.00 13.40 91 ASN A N 1
ATOM 660 C CA . ASN A 1 91 ? 34.818 11.223 3.004 1.00 12.77 91 ASN A CA 1
ATOM 661 C C . ASN A 1 91 ? 34.751 12.367 3.995 1.00 12.78 91 ASN A C 1
ATOM 662 O O . ASN A 1 91 ? 35.331 12.302 5.085 1.00 12.58 91 ASN A O 1
ATOM 667 N N . LEU A 1 92 ? 34.034 13.408 3.596 1.00 12.27 92 LEU A N 1
ATOM 668 C CA . LEU A 1 92 ? 33.846 14.602 4.423 1.00 12.75 92 LEU A CA 1
ATOM 669 C C . LEU A 1 92 ? 32.362 14.912 4.535 1.00 11.70 92 LEU A C 1
ATOM 670 O O . LEU A 1 92 ? 31.659 14.907 3.535 1.00 12.11 92 LEU A O 1
ATOM 675 N N . ASP A 1 93 ? 31.897 15.179 5.754 1.00 10.70 93 ASP A N 1
ATOM 676 C CA . ASP A 1 93 ? 30.543 15.696 5.963 1.00 10.60 93 ASP A CA 1
ATOM 677 C C . ASP A 1 93 ? 30.471 17.197 5.693 1.00 11.16 93 ASP A C 1
ATOM 678 O O . ASP A 1 93 ? 31.367 17.955 6.082 1.00 10.68 93 ASP A O 1
ATOM 683 N N . PHE A 1 94 ? 29.360 17.618 5.075 1.00 10.77 94 PHE A N 1
ATOM 684 C CA . PHE A 1 94 ? 29.048 19.013 4.823 1.00 10.64 94 PHE A CA 1
ATOM 685 C C . PHE A 1 94 ? 27.744 19.316 5.529 1.00 10.59 94 PHE A C 1
ATOM 686 O O . PHE A 1 94 ? 26.780 18.558 5.405 1.00 10.42 94 PHE A O 1
ATOM 694 N N . PHE A 1 95 ? 27.714 20.392 6.301 1.00 9.42 95 PHE A N 1
ATOM 695 C CA . PHE A 1 95 ? 26.511 20.714 7.052 1.00 9.32 95 PHE A CA 1
ATOM 696 C C . PHE A 1 95 ? 26.363 22.201 7.266 1.00 9.31 95 PHE A C 1
ATOM 697 O O . PHE A 1 95 ? 27.306 22.974 7.089 1.00 9.44 95 PHE A O 1
ATOM 705 N N . ASP A 1 96 ? 25.151 22.607 7.598 1.00 8.59 96 ASP A N 1
ATOM 706 C CA . ASP A 1 96 ? 24.845 24.029 7.753 1.00 9.17 96 ASP A CA 1
ATOM 707 C C . ASP A 1 96 ? 23.549 24.218 8.519 1.00 9.32 96 ASP A C 1
ATOM 708 O O . ASP A 1 96 ? 22.768 23.274 8.650 1.00 8.32 96 ASP A O 1
ATOM 713 N N . ILE A 1 97 ? 23.357 25.426 9.036 1.00 9.25 97 ILE A N 1
ATOM 714 C CA . ILE A 1 97 ? 22.039 25.917 9.391 1.00 9.44 97 ILE A CA 1
ATOM 715 C C . ILE A 1 97 ? 21.567 26.823 8.263 1.00 9.15 97 ILE A C 1
ATOM 716 O O . ILE A 1 97 ? 22.323 27.648 7.749 1.00 9.39 97 ILE A O 1
ATOM 721 N N . SER A 1 98 ? 20.321 26.639 7.852 1.00 9.22 98 SER A N 1
ATOM 722 C CA . SER A 1 98 ? 19.752 27.421 6.768 1.00 9.37 98 SER A CA 1
ATOM 723 C C . SER A 1 98 ? 18.490 28.136 7.216 1.00 9.16 98 SER A C 1
ATOM 724 O O . SER A 1 98 ? 17.653 27.557 7.888 1.00 8.73 98 SER A O 1
ATOM 727 N N . LEU A 1 99 ? 18.394 29.414 6.830 1.00 9.54 99 LEU A N 1
ATOM 728 C CA . LEU A 1 99 ? 17.221 30.249 7.033 1.00 9.28 99 LEU A CA 1
ATOM 729 C C . LEU A 1 99 ? 16.590 30.600 5.669 1.00 9.63 99 LEU A C 1
ATOM 730 O O . LEU A 1 99 ? 15.759 31.501 5.574 1.00 9.72 99 LEU A O 1
ATOM 735 N N . VAL A 1 100 ? 16.948 29.842 4.646 1.00 9.81 100 VAL A N 1
ATOM 736 C CA . VAL A 1 100 ? 16.417 30.023 3.298 1.00 10.33 100 VAL A CA 1
ATOM 737 C C . VAL A 1 100 ? 14.928 29.711 3.267 1.00 10.57 100 VAL A C 1
ATOM 738 O O . VAL A 1 100 ? 14.185 30.311 2.501 1.00 10.70 100 VAL A O 1
ATOM 742 N N . ASP A 1 101 ? 14.498 28.775 4.114 1.00 9.90 101 ASP A N 1
ATOM 743 C CA . ASP A 1 101 ? 13.081 28.491 4.345 1.00 10.48 101 ASP A CA 1
ATOM 744 C C . ASP A 1 101 ? 12.589 29.040 5.692 1.00 10.24 101 ASP A C 1
ATOM 745 O O . ASP A 1 101 ? 11.726 28.434 6.340 1.00 10.32 101 ASP A O 1
ATOM 750 N N . GLY A 1 102 ? 13.138 30.180 6.091 1.00 10.12 102 GLY A N 1
ATOM 751 C CA . GLY A 1 102 ? 12.674 30.912 7.252 1.00 10.24 102 GLY A CA 1
ATOM 752 C C . GLY A 1 102 ? 13.249 30.433 8.583 1.00 10.53 102 GLY A C 1
ATOM 753 O O . GLY A 1 102 ? 14.105 29.562 8.646 1.00 10.76 102 GLY A O 1
ATOM 754 N N . PHE A 1 103 ? 12.766 31.068 9.639 1.00 9.92 103 PHE A N 1
ATOM 755 C CA . PHE A 1 103 ? 13.182 30.828 11.020 1.00 9.63 103 PHE A CA 1
ATOM 756 C C . PHE A 1 103 ? 11.929 30.555 11.830 1.00 9.81 103 PHE A C 1
ATOM 757 O O . PHE A 1 103 ? 10.911 31.201 11.641 1.00 9.74 103 PHE A O 1
ATOM 765 N N . ASN A 1 104 ? 11.996 29.596 12.741 1.00 9.91 104 ASN A N 1
ATOM 766 C CA . ASN A 1 104 ? 10.935 29.419 13.737 1.00 9.86 104 ASN A CA 1
ATOM 767 C C . ASN A 1 104 ? 11.455 29.297 15.168 1.00 10.48 104 ASN A C 1
ATOM 768 O O . ASN A 1 104 ? 10.943 29.953 16.093 1.00 10.86 104 ASN A O 1
ATOM 773 N N . VAL A 1 105 ? 12.493 28.491 15.340 1.00 10.02 105 VAL A N 1
ATOM 774 C CA . VAL A 1 105 ? 13.060 28.205 16.648 1.00 10.33 105 VAL A CA 1
ATOM 775 C C . VAL A 1 105 ? 14.566 28.438 16.578 1.00 10.01 105 VAL A C 1
ATOM 776 O O . VAL A 1 105 ? 15.204 28.067 15.603 1.00 10.34 105 VAL A O 1
ATOM 780 N N . PRO A 1 106 ? 15.157 29.022 17.618 1.00 9.30 106 PRO A N 1
ATOM 781 C CA . PRO A 1 106 ? 16.626 29.132 17.674 1.00 8.63 106 PRO A CA 1
ATOM 782 C C . PRO A 1 106 ? 17.271 27.754 17.768 1.00 8.39 106 PRO A C 1
ATOM 783 O O . PRO A 1 106 ? 16.697 26.844 18.367 1.00 9.24 106 PRO A O 1
ATOM 787 N N . MET A 1 107 ? 18.479 27.604 17.213 1.00 8.23 107 MET A N 1
ATOM 788 C CA . MET A 1 107 ? 19.077 26.297 16.999 1.00 9.15 107 MET A CA 1
ATOM 789 C C . MET A 1 107 ? 20.586 26.348 17.162 1.00 8.94 107 MET A C 1
ATOM 790 O O . MET A 1 107 ? 21.218 27.275 16.685 1.00 10.20 107 MET A O 1
ATOM 795 N N . ASP A 1 108 ? 21.146 25.330 17.809 1.00 9.97 108 ASP A N 1
ATOM 796 C CA . ASP A 1 108 ? 22.565 25.004 17.724 1.00 9.18 108 ASP A CA 1
ATOM 797 C C . ASP A 1 108 ? 22.693 23.663 16.995 1.00 9.53 108 ASP A C 1
ATOM 798 O O . ASP A 1 108 ? 21.951 22.728 17.295 1.00 9.47 108 ASP A O 1
ATOM 803 N N . PHE A 1 109 ? 23.612 23.583 16.038 1.00 9.45 109 PHE A N 1
ATOM 804 C CA . PHE A 1 109 ? 23.849 22.367 15.243 1.00 8.93 109 PHE A CA 1
ATOM 805 C C . PHE A 1 109 ? 25.351 22.156 15.263 1.00 9.80 109 PHE A C 1
ATOM 806 O O . PHE A 1 109 ? 26.084 22.843 14.565 1.00 9.41 109 PHE A O 1
ATOM 814 N N . SER A 1 110 ? 25.799 21.214 16.085 1.00 9.47 110 SER A N 1
ATOM 815 C CA . SER A 1 110 ? 27.224 21.029 16.321 1.00 9.95 110 SER A CA 1
ATOM 816 C C . SER A 1 110 ? 27.620 19.569 16.350 1.00 9.92 110 SER A C 1
ATOM 817 O O . SER A 1 110 ? 26.842 18.692 16.748 1.00 9.36 110 SER A O 1
ATOM 820 N N . PRO A 1 111 ? 28.864 19.294 15.976 1.00 9.20 111 PRO A N 1
ATOM 821 C CA . PRO A 1 111 ? 29.386 17.937 16.118 1.00 9.48 111 PRO A CA 1
ATOM 822 C C . PRO A 1 111 ? 29.604 17.615 17.590 1.00 9.73 111 PRO A C 1
ATOM 823 O O . PRO A 1 111 ? 29.961 18.510 18.368 1.00 9.77 111 PRO A O 1
ATOM 827 N N . THR A 1 112 ? 29.442 16.352 17.965 1.00 10.01 112 THR A N 1
ATOM 828 C CA . THR A 1 112 ? 29.758 15.904 19.318 1.00 10.52 112 THR A CA 1
ATOM 829 C C . THR A 1 112 ? 31.062 15.097 19.375 1.00 11.61 112 THR A C 1
ATOM 830 O O . THR A 1 112 ? 31.631 14.916 20.455 1.00 11.66 112 THR A O 1
ATOM 834 N N . SER A 1 113 ? 31.528 14.609 18.228 1.00 12.17 113 SER A N 1
ATOM 835 C CA . SER A 1 113 ? 32.611 13.611 18.210 1.00 13.39 113 SER A CA 1
ATOM 836 C C . SER A 1 113 ? 34.017 14.155 17.972 1.00 14.39 113 SER A C 1
ATOM 837 O O . SER A 1 113 ? 34.965 13.363 17.871 1.00 15.21 113 SER A O 1
ATOM 840 N N . GLY A 1 114 ? 34.165 15.474 17.918 1.00 14.11 114 GLY A N 1
ATOM 841 C CA . GLY A 1 114 ? 35.491 16.087 17.811 1.00 14.18 114 GLY A CA 1
ATOM 842 C C . GLY A 1 114 ? 35.930 16.267 16.357 1.00 13.43 114 GLY A C 1
ATOM 843 O O . GLY A 1 114 ? 35.395 15.639 15.441 1.00 13.46 114 GLY A O 1
ATOM 844 N N . GLY A 1 115 ? 36.925 17.121 16.140 1.00 12.89 115 GLY A N 1
ATOM 845 C CA . GLY A 1 115 ? 37.530 17.257 14.832 1.00 13.07 115 GLY A CA 1
ATOM 846 C C . GLY A 1 115 ? 37.081 18.448 14.017 1.00 12.56 115 GLY A C 1
ATOM 847 O O . GLY A 1 115 ? 37.575 18.649 12.911 1.00 13.59 115 GLY A O 1
ATOM 848 N N . CYS A 1 116 ? 36.150 19.233 14.553 1.00 12.72 116 CYS A N 1
ATOM 849 C CA . CYS A 1 116 ? 35.575 20.355 13.818 1.00 12.55 116 CYS A CA 1
ATOM 850 C C . CYS A 1 116 ? 34.674 21.210 14.702 1.00 12.39 116 CYS A C 1
ATOM 851 O O . CYS A 1 116 ? 34.336 20.822 15.807 1.00 13.63 116 CYS A O 1
ATOM 854 N N . ARG A 1 117 ? 34.268 22.357 14.184 1.00 12.30 117 ARG A N 1
ATOM 855 C CA . ARG A 1 117 ? 33.465 23.302 14.953 1.00 12.67 117 ARG A CA 1
ATOM 856 C C . ARG A 1 117 ? 31.993 23.167 14.576 1.00 11.59 117 ARG A C 1
ATOM 857 O O . ARG A 1 117 ? 31.658 22.526 13.592 1.00 11.72 117 ARG A O 1
ATOM 865 N N . GLY A 1 118 ? 31.125 23.781 15.377 1.00 11.66 118 GLY A N 1
ATOM 866 C CA . GLY A 1 118 ? 29.691 23.769 15.141 1.00 11.35 118 GLY A CA 1
ATOM 867 C C . GLY A 1 118 ? 29.119 25.126 14.749 1.00 11.23 118 GLY A C 1
ATOM 868 O O . GLY A 1 118 ? 29.855 26.075 14.431 1.00 12.04 118 GLY A O 1
ATOM 869 N N . ILE A 1 119 ? 27.791 25.231 14.831 1.00 10.56 119 ILE A N 1
ATOM 870 C CA . ILE A 1 119 ? 27.038 26.341 14.240 1.00 10.60 119 ILE A CA 1
ATOM 871 C C . ILE A 1 119 ? 25.895 26.705 15.182 1.00 10.78 119 ILE A C 1
ATOM 872 O O . ILE A 1 119 ? 25.297 25.830 15.808 1.00 10.87 119 ILE A O 1
ATOM 877 N N . ARG A 1 120 ? 25.582 27.990 15.265 1.00 11.14 120 ARG A N 1
ATOM 878 C CA . ARG A 1 120 ? 24.451 28.429 16.059 1.00 11.36 120 ARG A CA 1
ATOM 879 C C . ARG A 1 120 ? 23.746 29.614 15.412 1.00 10.53 120 ARG A C 1
ATOM 880 O O . ARG A 1 120 ? 24.391 30.520 14.887 1.00 10.93 120 ARG A O 1
ATOM 888 N N . CYS A 1 121 ? 22.418 29.582 15.456 1.00 10.06 121 CYS A N 1
ATOM 889 C CA . CYS A 1 121 ? 21.578 30.725 15.100 1.00 10.61 121 CYS A CA 1
ATOM 890 C C . CYS A 1 121 ? 20.536 30.852 16.196 1.00 10.43 121 CYS A C 1
ATOM 891 O O . CYS A 1 121 ? 19.537 30.149 16.192 1.00 10.47 121 CYS A O 1
ATOM 894 N N . ALA A 1 122 ? 20.782 31.749 17.145 1.00 10.91 122 ALA A N 1
ATOM 895 C CA . ALA A 1 122 ? 19.960 31.811 18.351 1.00 11.25 122 ALA A CA 1
ATOM 896 C C . ALA A 1 122 ? 19.527 33.250 18.665 1.00 11.10 122 ALA A C 1
ATOM 897 O O . ALA A 1 122 ? 18.965 33.517 19.724 1.00 11.12 122 ALA A O 1
ATOM 899 N N . ALA A 1 123 ? 19.747 34.162 17.721 1.00 10.30 123 ALA A N 1
ATOM 900 C CA . ALA A 1 123 ? 19.189 35.505 17.836 1.00 10.48 123 ALA A CA 1
ATOM 901 C C . ALA A 1 123 ? 17.668 35.431 17.843 1.00 10.09 123 ALA A C 1
ATOM 902 O O . ALA A 1 123 ? 17.087 34.471 17.355 1.00 10.96 123 ALA A O 1
ATOM 904 N N . ASP A 1 124 ? 17.035 36.436 18.439 1.00 9.56 124 ASP A N 1
ATOM 905 C CA . ASP A 1 124 ? 15.574 36.535 18.456 1.00 1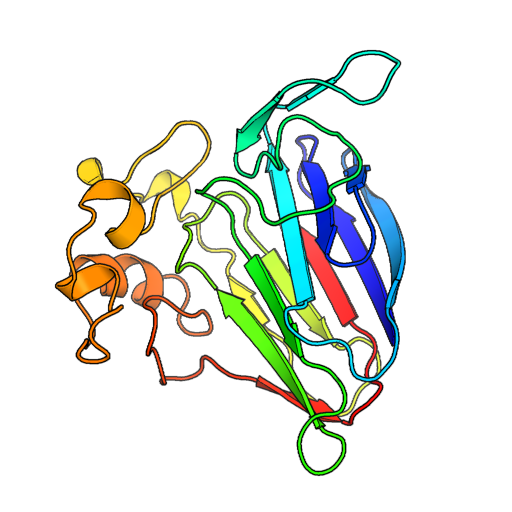0.04 124 ASP A CA 1
ATOM 906 C C . ASP A 1 124 ? 15.066 37.042 17.104 1.00 10.86 124 ASP A C 1
ATOM 907 O O . ASP A 1 124 ? 14.640 38.197 16.961 1.00 10.25 124 ASP A O 1
ATOM 912 N N . ILE A 1 125 ? 15.097 36.155 16.110 1.00 11.03 125 ILE A N 1
ATOM 913 C CA . ILE A 1 125 ? 14.682 36.503 14.754 1.00 11.88 125 ILE A CA 1
ATOM 914 C C . ILE A 1 125 ? 13.178 36.762 14.697 1.00 12.02 125 ILE A C 1
ATOM 915 O O . ILE A 1 125 ? 12.726 37.654 13.978 1.00 11.94 125 ILE A O 1
ATOM 920 N N . ASN A 1 126 ? 12.392 35.987 15.449 1.00 12.39 126 ASN A N 1
ATOM 921 C CA . ASN A 1 126 ? 10.945 36.190 15.443 1.00 12.58 126 ASN A CA 1
ATOM 922 C C . ASN A 1 126 ? 10.564 37.578 15.947 1.00 13.08 126 ASN A C 1
ATOM 923 O O . ASN A 1 126 ? 9.714 38.253 15.353 1.00 13.11 126 ASN A O 1
ATOM 928 N N . GLY A 1 127 ? 11.190 37.992 17.042 1.00 12.90 127 GLY A N 1
ATOM 929 C CA . GLY A 1 127 ? 10.882 39.263 17.659 1.00 13.61 127 GLY A CA 1
ATOM 930 C C . GLY A 1 127 ? 11.245 40.436 16.783 1.00 13.60 127 GLY A C 1
ATOM 931 O O . GLY A 1 127 ? 10.518 41.433 16.774 1.00 13.79 127 GLY A O 1
ATOM 932 N N . GLN A 1 128 ? 12.357 40.318 16.053 1.00 13.23 128 GLN A N 1
ATOM 933 C CA . GLN A 1 128 ? 12.860 41.386 15.178 1.00 13.71 128 GLN A CA 1
ATOM 934 C C . GLN A 1 128 ? 12.360 41.277 13.742 1.00 13.96 128 GLN A C 1
ATOM 935 O O . GLN A 1 128 ? 12.644 42.144 12.914 1.00 15.08 128 GLN A O 1
ATOM 941 N N . CYS A 1 129 ? 11.585 40.234 13.451 1.00 14.33 129 CYS A N 1
ATOM 942 C CA . CYS A 1 129 ? 11.173 39.939 12.082 1.00 14.18 129 CYS A CA 1
ATOM 943 C C . CYS A 1 129 ? 10.526 41.155 11.408 1.00 14.87 129 CYS A C 1
ATOM 944 O O . CYS A 1 129 ? 9.635 41.736 11.988 1.00 14.62 129 CYS A O 1
ATOM 947 N N . PRO A 1 130 ? 10.963 41.540 10.212 1.00 15.44 130 PRO A N 1
ATOM 948 C CA . PRO A 1 130 ? 10.240 42.593 9.464 1.00 16.12 130 PRO A CA 1
ATOM 949 C C . PRO A 1 130 ? 8.764 42.231 9.273 1.00 16.39 130 PRO A C 1
ATOM 950 O O . PRO A 1 130 ? 8.428 41.065 9.117 1.00 16.77 130 PRO A O 1
ATOM 954 N N . GLY A 1 131 ? 7.881 43.225 9.294 1.00 16.48 131 GLY A N 1
ATOM 955 C CA . GLY A 1 131 ? 6.456 42.977 9.180 1.00 16.72 131 GLY A CA 1
ATOM 956 C C . GLY A 1 131 ? 6.065 42.199 7.933 1.00 16.79 131 GLY A C 1
ATOM 957 O O . GLY A 1 131 ? 5.146 41.380 7.975 1.00 18.06 131 GLY A O 1
ATOM 958 N N . ALA A 1 132 ? 6.751 42.456 6.826 1.00 17.23 132 ALA A N 1
ATOM 959 C CA . ALA A 1 132 ? 6.401 41.809 5.551 1.00 17.55 132 ALA A CA 1
ATOM 960 C C . ALA A 1 132 ? 6.662 40.305 5.626 1.00 17.72 132 ALA A C 1
ATOM 961 O O . ALA A 1 132 ? 5.990 39.525 4.951 1.00 18.09 132 ALA A O 1
ATOM 963 N N . LEU A 1 133 ? 7.637 39.925 6.458 1.00 17.19 133 LEU A N 1
ATOM 964 C CA . LEU A 1 133 ? 8.124 38.555 6.554 1.00 17.01 133 LEU A CA 1
ATOM 965 C C . LEU A 1 133 ? 7.458 37.747 7.672 1.00 17.52 133 LEU A C 1
ATOM 966 O O . LEU A 1 133 ? 7.605 36.521 7.731 1.00 16.03 133 LEU A O 1
ATOM 971 N N . LYS A 1 134 ? 6.713 38.404 8.557 1.00 18.08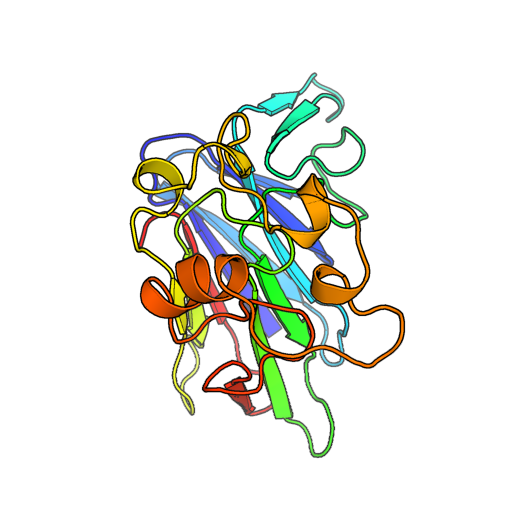 134 LYS A N 1
ATOM 972 C CA . LYS A 1 134 ? 6.185 37.717 9.723 1.00 19.19 134 LYS A CA 1
ATOM 973 C C . LYS A 1 134 ? 5.154 36.677 9.325 1.00 19.41 134 LYS A C 1
ATOM 974 O O . LYS A 1 134 ? 4.346 36.919 8.435 1.00 19.22 134 LYS A O 1
ATOM 980 N N . ALA A 1 135 ? 5.221 35.513 9.974 1.00 19.42 135 ALA A N 1
ATOM 981 C CA . ALA A 1 135 ? 4.206 34.473 9.867 1.00 19.94 135 ALA A CA 1
ATOM 982 C C . ALA A 1 135 ? 3.856 33.984 11.260 1.00 19.86 135 ALA A C 1
ATOM 983 O O . ALA A 1 135 ? 4.585 34.229 12.216 1.00 19.39 135 ALA A O 1
ATOM 985 N N . PRO A 1 136 ? 2.731 33.298 11.406 1.00 20.98 136 PRO A N 1
ATOM 986 C CA . PRO A 1 136 ? 2.401 32.726 12.708 1.00 21.36 136 PRO A CA 1
ATOM 987 C C . PRO A 1 136 ? 3.528 31.774 13.178 1.00 20.57 136 PRO A C 1
ATOM 988 O O . PRO A 1 136 ? 3.858 30.835 12.459 1.00 21.48 136 PRO A O 1
ATOM 992 N N . GLY A 1 137 ? 4.124 32.067 14.326 1.00 19.31 137 GLY A N 1
ATOM 993 C CA . GLY A 1 137 ? 5.195 31.248 14.903 1.00 17.96 137 GLY A CA 1
ATOM 994 C C . GLY A 1 137 ? 6.590 31.400 14.293 1.00 16.45 137 GLY A C 1
ATOM 995 O O . GLY A 1 137 ? 7.492 30.655 14.649 1.00 15.45 137 GLY A O 1
ATOM 996 N N . GLY A 1 138 ? 6.787 32.343 13.382 1.00 14.91 138 GLY A N 1
ATOM 997 C CA . GLY A 1 138 ? 8.081 32.463 12.734 1.00 13.89 138 GLY A CA 1
ATOM 998 C C . GLY A 1 138 ? 8.299 33.678 11.865 1.00 13.42 138 GLY A C 1
ATOM 999 O O . GLY A 1 138 ? 7.554 34.662 11.935 1.00 14.40 138 GLY A O 1
ATOM 1000 N N . CYS A 1 139 ? 9.333 33.588 11.039 1.00 12.62 139 CYS A N 1
ATOM 1001 C CA . CYS A 1 139 ? 9.803 34.671 10.207 1.00 12.40 139 CYS A CA 1
ATOM 1002 C C . CYS A 1 139 ? 10.209 34.060 8.861 1.00 12.74 139 CYS A C 1
ATOM 1003 O O . CYS A 1 139 ? 11.209 33.349 8.776 1.00 12.39 139 CYS A O 1
ATOM 1006 N N . ASN A 1 140 ? 9.422 34.302 7.817 1.00 12.55 140 ASN A N 1
ATOM 1007 C CA . ASN A 1 140 ? 9.731 33.720 6.507 1.00 13.18 140 ASN A CA 1
ATOM 1008 C C . ASN A 1 140 ? 10.865 34.422 5.793 1.00 13.10 140 ASN A C 1
ATOM 1009 O O . ASN A 1 140 ? 11.074 35.636 5.917 1.00 12.62 140 ASN A O 1
ATOM 1014 N N . ASN A 1 141 ? 11.628 33.640 5.040 1.00 13.06 141 ASN A N 1
ATOM 1015 C CA . ASN A 1 141 ? 12.561 34.167 4.074 1.00 13.36 141 ASN A CA 1
ATOM 1016 C C . ASN A 1 141 ? 11.770 34.900 2.969 1.00 13.89 141 ASN A C 1
ATOM 1017 O O . ASN A 1 141 ? 10.643 34.492 2.656 1.00 14.84 141 ASN A O 1
ATOM 1022 N N . PRO A 1 142 ? 12.322 35.977 2.406 1.00 14.38 142 PRO A N 1
ATOM 1023 C CA . PRO A 1 142 ? 11.631 36.697 1.322 1.00 14.92 142 PRO A CA 1
ATOM 1024 C C . PRO A 1 142 ? 11.300 35.814 0.112 1.00 15.77 142 PRO A C 1
ATOM 1025 O O . PRO A 1 142 ? 10.332 36.113 -0.568 1.00 14.94 142 PRO A O 1
ATOM 1029 N N . CYS A 1 143 ? 12.054 34.757 -0.161 1.00 16.18 143 CYS A N 1
ATOM 1030 C CA . CYS A 1 143 ? 11.641 33.817 -1.225 1.00 17.09 143 CYS A CA 1
ATOM 1031 C C . CYS A 1 143 ? 10.227 33.272 -1.031 1.00 17.50 143 CYS A C 1
ATOM 1032 O O . CYS A 1 143 ? 9.428 33.231 -1.968 1.00 17.87 143 CYS A O 1
ATOM 1035 N N . THR A 1 144 ? 9.927 32.814 0.177 1.00 17.19 144 THR A N 1
ATOM 1036 C CA . THR A 1 144 ? 8.600 32.313 0.515 1.00 17.70 144 THR A CA 1
ATOM 10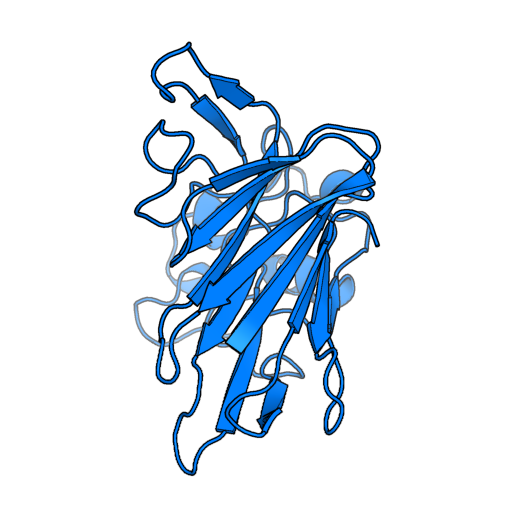37 C C . THR A 1 144 ? 7.491 33.354 0.366 1.00 18.13 144 THR A C 1
ATOM 1038 O O . THR A 1 144 ? 6.409 33.042 -0.113 1.00 17.77 144 THR A O 1
ATOM 1042 N N . VAL A 1 145 ? 7.762 34.578 0.808 1.00 18.31 145 VAL A N 1
ATOM 1043 C CA . VAL A 1 145 ? 6.735 35.604 0.864 1.00 18.77 145 VAL A CA 1
ATOM 1044 C C . VAL A 1 145 ? 6.483 36.196 -0.520 1.00 19.10 145 VAL A C 1
ATOM 1045 O O . VAL A 1 145 ? 5.349 36.255 -0.970 1.00 19.11 145 VAL A O 1
ATOM 1049 N N . PHE A 1 146 ? 7.547 36.604 -1.184 1.00 19.66 146 PHE A N 1
ATOM 1050 C CA . PHE A 1 146 ? 7.409 37.348 -2.438 1.00 20.37 146 PHE A CA 1
ATOM 1051 C C . PHE A 1 146 ? 7.409 36.455 -3.672 1.00 21.54 146 PHE A C 1
ATOM 1052 O O . PHE A 1 146 ? 6.887 36.855 -4.720 1.00 22.06 146 PHE A O 1
ATOM 1060 N N . LYS A 1 147 ? 7.983 35.260 -3.546 1.00 22.34 147 LYS A N 1
ATOM 1061 C CA . LYS A 1 147 ? 7.987 34.269 -4.627 1.00 23.32 147 LYS A CA 1
ATOM 10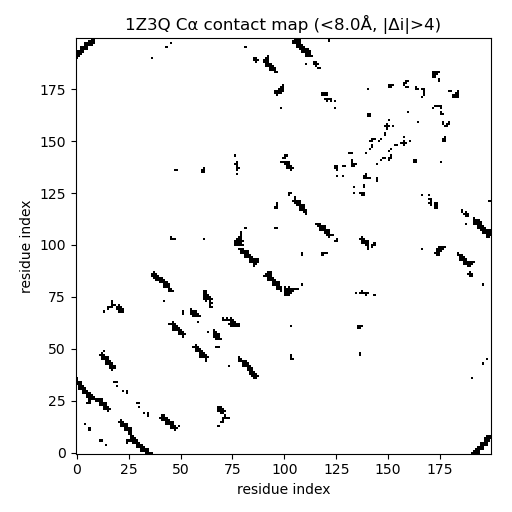62 C C . LYS A 1 147 ? 8.549 34.852 -5.929 1.00 24.08 147 LYS A C 1
ATOM 1063 O O . LYS A 1 147 ? 7.974 34.650 -7.003 1.00 25.78 147 LYS A O 1
ATOM 1069 N N . THR A 1 148 ? 9.662 35.576 -5.827 1.00 23.96 148 THR A N 1
ATOM 1070 C CA . THR A 1 148 ? 10.370 36.106 -6.989 1.00 24.52 148 THR A CA 1
ATOM 1071 C C . THR A 1 148 ? 11.772 35.572 -7.059 1.00 24.75 148 THR A C 1
ATOM 1072 O O . THR A 1 148 ? 12.336 35.151 -6.052 1.00 25.11 148 THR A O 1
ATOM 1076 N N . ASP A 1 149 ? 12.346 35.625 -8.257 1.00 24.33 149 ASP A N 1
ATOM 1077 C CA . ASP A 1 149 ? 13.620 34.985 -8.525 1.00 24.07 149 ASP A CA 1
ATOM 1078 C C . ASP A 1 149 ? 14.821 35.676 -7.872 1.00 23.89 149 ASP A C 1
ATOM 1079 O O . ASP A 1 149 ? 15.833 35.024 -7.584 1.00 24.22 149 ASP A O 1
ATOM 1084 N N . GLN A 1 150 ? 14.726 36.973 -7.597 1.00 23.56 150 GLN A N 1
ATOM 1085 C CA . GLN A 1 150 ? 15.825 37.658 -6.912 1.00 23.15 150 GLN A CA 1
ATOM 1086 C C . GLN A 1 150 ? 16.086 37.037 -5.523 1.00 22.07 150 GLN A C 1
ATOM 1087 O O . GLN A 1 150 ? 17.197 37.099 -5.015 1.00 21.74 150 GLN A O 1
ATOM 1093 N N . TYR A 1 151 ? 15.038 36.476 -4.934 1.00 21.71 151 TYR A N 1
ATOM 1094 C CA . TYR A 1 151 ? 15.107 35.803 -3.635 1.00 21.11 151 TYR A CA 1
ATOM 1095 C C . TYR A 1 151 ? 15.207 34.268 -3.750 1.00 21.92 151 TYR A C 1
ATOM 1096 O O . TYR A 1 151 ? 15.862 33.611 -2.927 1.00 21.42 151 TYR A O 1
ATOM 1105 N N . CYS A 1 152 ? 14.530 33.698 -4.747 1.00 22.10 152 CYS A N 1
ATOM 1106 C CA . CYS A 1 152 ? 14.313 32.248 -4.818 1.00 21.71 152 CYS A CA 1
ATOM 1107 C C . CYS A 1 152 ? 15.381 31.533 -5.636 1.00 22.40 152 CYS A C 1
ATOM 1108 O O . CYS A 1 152 ? 15.653 30.345 -5.411 1.00 20.94 152 CYS A O 1
ATOM 1111 N N . CYS A 1 153 ? 15.930 32.255 -6.613 1.00 22.87 153 CYS A N 1
ATOM 1112 C CA . CYS A 1 153 ? 17.169 31.899 -7.287 1.00 23.78 153 CYS A CA 1
ATOM 1113 C C . CYS A 1 153 ? 17.131 30.658 -8.177 1.00 24.33 153 CYS A C 1
ATOM 1114 O O . CYS A 1 153 ? 18.183 30.093 -8.487 1.00 23.83 153 CYS A O 1
ATOM 1117 N N . ASN A 1 154 ? 15.947 30.213 -8.586 1.00 25.50 154 ASN A N 1
ATOM 1118 C CA . ASN A 1 154 ? 15.883 29.032 -9.451 1.00 26.25 154 ASN A CA 1
ATOM 1119 C C . ASN A 1 154 ? 16.559 29.260 -10.818 1.00 26.74 154 ASN A C 1
ATOM 1120 O O . ASN A 1 154 ? 16.943 28.306 -11.494 1.00 27.04 154 ASN A O 1
ATOM 1125 N N . SER A 1 155 ? 16.749 30.524 -11.190 1.00 27.13 155 SER A N 1
ATOM 1126 C CA . SER A 1 155 ? 17.509 30.889 -12.375 1.00 27.91 155 SER A CA 1
ATOM 1127 C C . SER A 1 155 ? 19.008 30.620 -12.265 1.00 28.52 155 SER A C 1
ATOM 1128 O O . SER A 1 155 ? 19.689 30.550 -13.281 1.00 29.22 155 SER A O 1
ATOM 1131 N N . GLY A 1 156 ? 19.522 30.517 -11.041 1.00 28.69 156 GLY A N 1
ATOM 1132 C CA . GLY A 1 156 ? 20.955 30.400 -10.808 1.00 28.69 156 GLY A CA 1
ATOM 1133 C C . GLY A 1 156 ? 21.687 31.727 -10.655 1.00 28.75 156 GLY A C 1
ATOM 1134 O O . GLY A 1 156 ? 22.892 31.746 -10.376 1.00 29.14 156 GLY A O 1
ATOM 1135 N N . ALA A 1 157 ? 20.978 32.837 -10.852 1.00 28.20 157 ALA A N 1
ATOM 1136 C CA . ALA A 1 157 ? 21.535 34.162 -10.627 1.00 27.76 157 ALA A CA 1
ATOM 1137 C C . ALA A 1 157 ? 20.863 34.766 -9.400 1.00 26.88 157 ALA A C 1
ATOM 1138 O O . ALA A 1 157 ? 19.664 35.080 -9.428 1.00 27.70 157 ALA A O 1
ATOM 1140 N N . CYS A 1 158 ? 21.619 34.873 -8.312 1.00 25.66 158 CYS A N 1
ATOM 1141 C CA . CYS A 1 158 ? 21.195 35.663 -7.155 1.00 24.42 158 CYS A CA 1
ATOM 1142 C C . CYS A 1 158 ? 22.397 36.138 -6.340 1.00 23.27 158 CYS A C 1
ATOM 1143 O O . CYS A 1 158 ? 23.504 35.597 -6.444 1.00 23.05 158 CYS A O 1
ATOM 1146 N N . SER A 1 159 ? 22.151 37.175 -5.544 1.00 22.42 159 SER A N 1
ATOM 1147 C CA . SER A 1 159 ? 23.147 37.785 -4.677 1.00 21.61 159 SER A CA 1
ATOM 1148 C C . SER A 1 159 ? 22.429 38.247 -3.401 1.00 20.69 159 SER A C 1
ATOM 1149 O O . SER A 1 159 ? 21.208 38.192 -3.337 1.00 20.21 159 SER A O 1
ATOM 1152 N N . PRO A 1 160 ? 23.151 38.702 -2.381 1.00 20.15 160 PRO A N 1
ATOM 1153 C CA . PRO A 1 160 ? 22.469 39.171 -1.165 1.00 20.12 160 PRO A CA 1
ATOM 1154 C C . PRO A 1 160 ? 21.420 40.257 -1.439 1.00 20.06 160 PRO A C 1
ATOM 1155 O O . PRO A 1 160 ? 21.568 41.048 -2.381 1.00 19.92 160 PRO A O 1
ATOM 1159 N N . THR A 1 161 ? 20.361 40.267 -0.638 1.00 19.73 161 THR A N 1
ATOM 1160 C CA . THR A 1 161 ? 19.337 41.306 -0.686 1.00 19.88 161 THR A CA 1
ATOM 1161 C C . THR A 1 161 ? 19.203 41.982 0.673 1.00 20.23 161 THR A C 1
ATOM 1162 O O . THR A 1 161 ? 19.749 41.517 1.673 1.00 19.84 161 THR A O 1
ATOM 1166 N N . ASP A 1 162 ? 18.456 43.077 0.704 1.00 20.66 162 ASP A N 1
ATOM 1167 C CA . ASP A 1 162 ? 18.190 43.762 1.961 1.00 21.31 162 ASP A CA 1
ATOM 1168 C C . ASP A 1 162 ? 17.529 42.784 2.936 1.00 19.99 162 ASP A C 1
ATOM 1169 O O . ASP A 1 162 ? 17.914 42.724 4.095 1.00 20.31 162 ASP A O 1
ATOM 1174 N N . TYR A 1 163 ? 16.550 42.021 2.457 1.00 19.39 163 TYR A N 1
ATOM 1175 C CA . TYR A 1 163 ? 15.815 41.100 3.330 1.00 18.69 163 TYR A CA 1
ATOM 1176 C C . TYR A 1 163 ? 16.666 39.893 3.724 1.00 18.45 163 TYR A C 1
ATOM 1177 O O . TYR A 1 163 ? 16.555 39.423 4.855 1.00 17.98 163 TYR A O 1
ATOM 1186 N N . SER A 1 164 ? 17.522 39.386 2.827 1.00 17.34 164 SER A N 1
ATOM 1187 C CA . SER A 1 164 ? 18.439 38.306 3.219 1.00 17.23 164 SER A CA 1
ATOM 1188 C C . SER A 1 164 ? 19.436 38.805 4.267 1.00 16.96 164 SER A C 1
ATOM 1189 O O . SER A 1 164 ? 19.828 38.072 5.178 1.00 16.82 164 SER A O 1
ATOM 1192 N N . GLN A 1 165 ? 19.812 40.078 4.180 1.00 16.83 165 GLN A N 1
ATOM 1193 C CA . GLN A 1 165 ? 20.789 40.629 5.097 1.00 17.07 165 GLN A CA 1
ATOM 1194 C C . GLN A 1 165 ? 20.217 40.807 6.513 1.00 15.66 165 GLN A C 1
ATOM 1195 O O . GLN A 1 165 ? 20.973 40.802 7.460 1.00 15.64 165 GLN A O 1
ATOM 1201 N N . PHE A 1 166 ? 18.900 40.917 6.653 1.00 14.65 166 PHE A N 1
ATOM 1202 C CA . PHE A 1 166 ? 18.284 40.894 7.981 1.00 14.17 166 PHE A CA 1
ATOM 1203 C C . PHE A 1 166 ? 18.664 39.593 8.701 1.00 13.66 166 PHE A C 1
ATOM 1204 O O . PHE A 1 166 ? 19.080 39.590 9.856 1.00 14.34 166 PHE A O 1
ATOM 1212 N N . PHE A 1 167 ? 18.530 38.486 7.990 1.00 12.97 167 PHE A N 1
ATOM 1213 C CA . PHE A 1 167 ? 18.874 37.181 8.558 1.00 12.50 167 PHE A CA 1
ATOM 1214 C C . PHE A 1 167 ? 20.377 37.051 8.804 1.00 12.85 167 PHE A C 1
ATOM 1215 O O . PHE A 1 167 ? 20.810 36.557 9.843 1.00 12.87 167 PHE A O 1
ATOM 1223 N N . LYS A 1 168 ? 21.179 37.510 7.852 1.00 12.86 168 LYS A N 1
ATOM 1224 C CA . LYS A 1 168 ? 22.625 37.350 7.921 1.00 12.63 168 LYS A CA 1
ATOM 1225 C C . LYS A 1 168 ? 23.254 38.168 9.051 1.00 13.08 168 LYS A C 1
ATOM 1226 O O . LYS A 1 168 ? 24.203 37.727 9.707 1.00 13.33 168 LYS A O 1
ATOM 1232 N N . ARG A 1 169 ? 22.727 39.372 9.270 1.00 13.74 169 ARG A N 1
ATOM 1233 C CA . ARG A 1 169 ? 23.256 40.238 10.335 1.00 14.42 169 ARG A CA 1
ATOM 1234 C C . ARG A 1 169 ? 23.057 39.560 11.693 1.00 14.34 169 ARG A C 1
ATOM 1235 O O . ARG A 1 169 ? 23.913 39.634 12.569 1.00 14.25 169 ARG A O 1
ATOM 1243 N N . ASN A 1 170 ? 21.904 38.914 11.857 1.00 13.57 170 ASN A N 1
ATOM 1244 C CA . ASN A 1 170 ? 21.563 38.282 13.128 1.00 13.71 170 ASN A CA 1
ATOM 1245 C C . ASN A 1 170 ? 22.111 36.869 13.323 1.00 13.37 170 ASN A C 1
ATOM 1246 O O . ASN A 1 170 ? 22.340 36.434 14.454 1.00 12.92 170 ASN A O 1
ATOM 1251 N N . CYS A 1 171 ? 22.301 36.156 12.216 1.00 12.91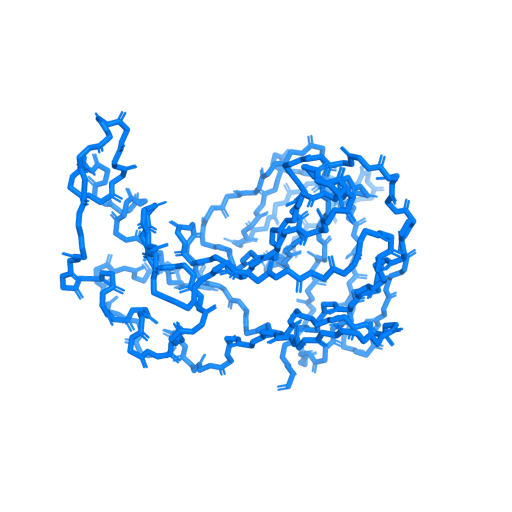 171 CYS A N 1
ATOM 1252 C CA . CYS A 1 171 ? 22.918 34.831 12.231 1.00 12.89 171 CYS A CA 1
ATOM 1253 C C . CYS A 1 171 ? 23.934 34.711 11.111 1.00 13.04 171 CYS A C 1
ATOM 1254 O O . CYS A 1 171 ? 23.643 34.156 10.051 1.00 12.95 171 CYS A O 1
ATOM 1257 N N . PRO A 1 172 ? 25.142 35.229 11.341 1.00 13.25 172 PRO A N 1
ATOM 1258 C CA . PRO A 1 172 ? 26.171 35.241 10.295 1.00 13.47 172 PRO A CA 1
ATOM 1259 C C . PRO A 1 172 ? 26.594 33.881 9.771 1.00 13.20 172 PRO A C 1
ATOM 1260 O O . PRO A 1 172 ? 27.032 33.813 8.618 1.00 13.31 172 PRO A O 1
ATOM 1264 N N . ASP A 1 173 ? 26.478 32.840 10.593 1.00 12.23 173 ASP A N 1
ATOM 1265 C CA . ASP A 1 173 ? 26.958 31.528 10.201 1.00 12.73 173 ASP A CA 1
ATOM 1266 C C . ASP A 1 173 ? 25.852 30.652 9.611 1.00 12.82 173 ASP A C 1
ATOM 1267 O O . ASP A 1 173 ? 26.054 29.449 9.476 1.00 14.04 173 ASP A O 1
ATOM 1272 N N . ALA A 1 174 ? 24.695 31.232 9.294 1.00 11.53 174 ALA A N 1
ATOM 1273 C CA . ALA A 1 174 ? 23.595 30.502 8.628 1.00 11.28 174 ALA A CA 1
ATOM 1274 C C . ALA A 1 174 ? 23.389 30.969 7.181 1.00 11.44 174 ALA A C 1
ATOM 1275 O O . ALA A 1 174 ? 23.663 32.120 6.852 1.00 12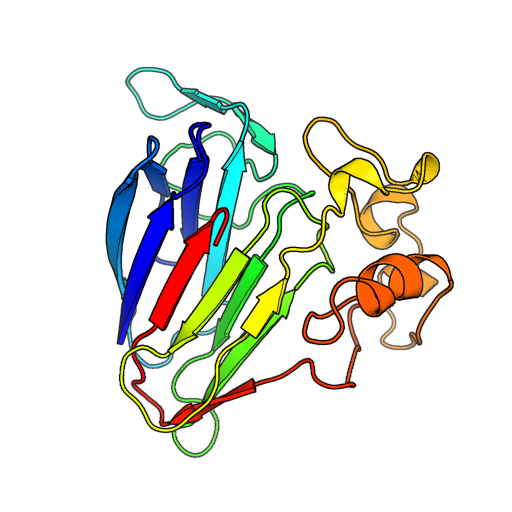.29 174 ALA A O 1
ATOM 1277 N N . TYR A 1 175 ? 22.912 30.076 6.317 1.00 11.38 175 TYR A N 1
ATOM 1278 C CA . TYR A 1 175 ? 22.509 30.465 4.965 1.00 12.40 175 TYR A CA 1
ATOM 1279 C C . TYR A 1 175 ? 21.336 31.437 5.041 1.00 13.07 175 TYR A C 1
ATOM 1280 O O . TYR A 1 175 ? 20.294 31.119 5.601 1.00 12.73 175 TYR A O 1
ATOM 1289 N N . SER A 1 176 ? 21.495 32.612 4.432 1.00 13.38 176 SER A N 1
ATOM 1290 C CA . SER A 1 176 ? 20.455 33.622 4.393 1.00 13.93 176 SER A CA 1
ATOM 1291 C C . SER A 1 176 ? 19.727 33.701 3.056 1.00 14.04 176 SER A C 1
ATOM 1292 O O . SER A 1 176 ? 18.620 34.226 2.995 1.00 14.66 176 SER A O 1
ATOM 1295 N N . TYR A 1 177 ? 20.361 33.193 2.001 1.00 14.10 177 TYR A N 1
ATOM 1296 C CA . TYR A 1 177 ? 19.761 33.104 0.658 1.00 14.42 177 TYR A CA 1
ATOM 1297 C C . TYR A 1 177 ? 20.379 31.904 -0.074 1.00 14.30 177 TYR A C 1
ATOM 1298 O O . TYR A 1 177 ? 21.379 31.351 0.405 1.00 13.88 177 TYR A O 1
ATOM 1307 N N . PRO A 1 178 ? 19.780 31.445 -1.179 1.00 14.48 178 PRO A N 1
ATOM 1308 C CA . PRO A 1 178 ? 20.201 30.157 -1.765 1.00 15.22 178 PRO A CA 1
ATOM 1309 C C . PRO A 1 178 ? 21.675 29.983 -2.121 1.00 15.91 178 PRO A C 1
ATOM 1310 O O . PRO A 1 178 ? 22.156 28.849 -2.076 1.00 15.97 178 PRO A O 1
ATOM 1314 N N . LYS A 1 179 ? 22.376 31.057 -2.478 1.00 15.76 179 LYS A N 1
ATOM 1315 C CA . LYS A 1 179 ? 23.786 30.955 -2.864 1.00 17.34 179 LYS A CA 1
ATOM 1316 C C . LYS A 1 179 ? 24.737 31.638 -1.879 1.00 17.35 179 LYS A C 1
ATOM 1317 O O . LYS A 1 179 ? 25.862 32.005 -2.227 1.00 17.31 179 LYS A O 1
ATOM 1323 N N . ASP A 1 180 ? 24.313 31.741 -0.629 1.00 17.64 180 ASP A N 1
ATOM 1324 C CA . ASP A 1 180 ? 25.124 32.359 0.415 1.00 18.30 180 ASP A CA 1
ATOM 1325 C C . ASP A 1 180 ? 26.447 31.579 0.562 1.00 19.71 180 ASP A C 1
ATOM 1326 O O . ASP A 1 180 ? 26.439 30.371 0.797 1.00 20.35 180 ASP A O 1
ATOM 1331 N N . ASP A 1 181 ? 27.583 32.255 0.370 1.00 20.61 181 ASP A N 1
ATOM 1332 C CA . ASP A 1 181 ? 28.901 31.601 0.429 1.00 21.78 181 ASP A CA 1
ATOM 1333 C C . ASP A 1 181 ? 29.828 32.211 1.471 1.00 22.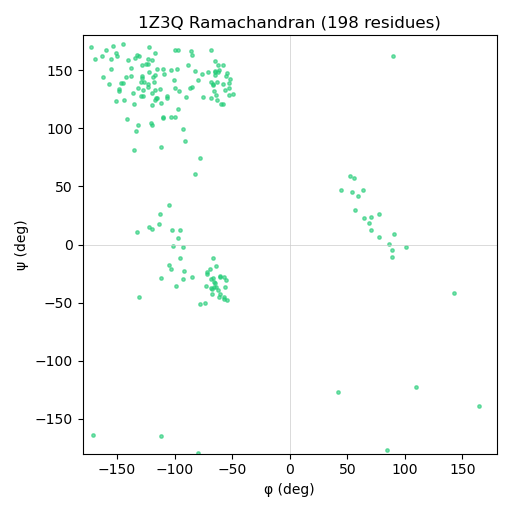04 181 ASP A C 1
ATOM 1334 O O . ASP A 1 181 ? 31.037 31.959 1.447 1.00 22.19 181 ASP A O 1
ATOM 1339 N N . GLN A 1 182 ? 29.251 33.000 2.382 1.00 22.28 182 GLN A N 1
ATOM 1340 C CA . GLN A 1 182 ? 29.990 33.604 3.483 1.00 22.09 182 GLN A CA 1
ATOM 1341 C C . GLN A 1 182 ? 29.700 32.839 4.760 1.00 21.97 182 GLN A C 1
ATOM 1342 O O . GLN A 1 182 ? 28.591 32.921 5.277 1.00 22.49 182 GLN A O 1
ATOM 1348 N N . THR A 1 183 ? 30.699 32.104 5.248 1.00 21.53 183 THR A N 1
ATOM 1349 C CA . THR A 1 183 ? 30.621 31.349 6.508 1.00 22.10 183 THR A CA 1
ATOM 1350 C C . THR A 1 183 ? 29.313 30.609 6.611 1.00 20.97 183 THR A C 1
ATOM 1351 O O . THR A 1 183 ? 28.663 30.638 7.666 1.00 21.44 183 THR A O 1
ATOM 1355 N N . THR A 1 184 ? 28.930 29.928 5.531 1.00 19.67 184 THR A N 1
ATOM 1356 C CA . THR A 1 184 ? 27.688 29.160 5.540 1.00 19.57 184 THR A CA 1
ATOM 1357 C C . THR A 1 184 ? 27.840 27.658 5.481 1.00 17.89 184 THR A C 1
ATOM 1358 O O . THR A 1 184 ? 26.970 26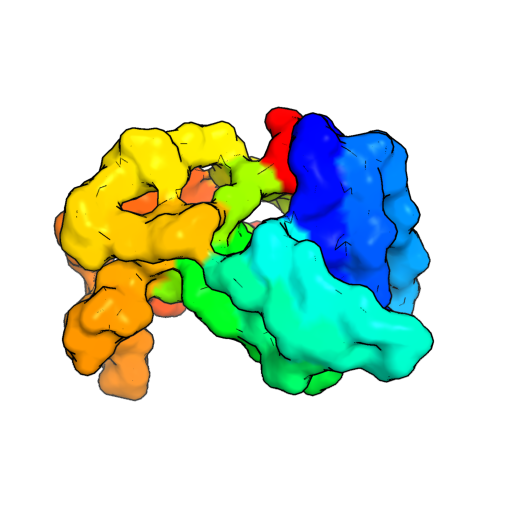.961 5.966 1.00 16.48 184 THR A O 1
ATOM 1362 N N . THR A 1 185 ? 28.902 27.157 4.863 1.00 16.82 185 THR A N 1
ATOM 1363 C CA . THR A 1 185 ? 29.091 25.714 4.732 1.00 16.62 185 THR A CA 1
ATOM 1364 C C . THR A 1 185 ? 30.193 25.292 5.675 1.00 14.92 185 THR A C 1
ATOM 1365 O O . THR A 1 185 ? 31.295 25.839 5.650 1.00 14.39 185 THR A O 1
ATOM 1369 N N . PHE A 1 186 ? 29.883 24.315 6.506 1.00 13.26 186 PHE A N 1
ATOM 1370 C CA . PHE A 1 186 ? 30.834 23.758 7.462 1.00 12.60 186 PHE A CA 1
ATOM 1371 C C . PHE A 1 186 ? 31.126 22.307 7.141 1.00 11.98 186 PHE A C 1
ATOM 1372 O O . PHE A 1 186 ? 30.316 21.623 6.525 1.00 11.21 186 PHE A O 1
ATOM 1380 N N . THR A 1 187 ? 32.331 21.849 7.494 1.00 11.69 187 THR A N 1
ATOM 1381 C CA . THR A 1 187 ? 32.695 20.456 7.277 1.00 11.74 187 THR A CA 1
ATOM 1382 C C . THR A 1 187 ? 33.219 19.819 8.541 1.00 10.93 187 THR A C 1
ATOM 1383 O O . THR A 1 187 ? 33.728 20.496 9.455 1.00 10.44 187 THR A O 1
ATOM 1387 N N . CYS A 1 188 ? 33.056 18.504 8.568 1.00 10.80 188 CYS A N 1
ATOM 1388 C CA . CYS A 1 188 ? 33.559 17.629 9.607 1.00 11.20 188 CYS A CA 1
ATOM 1389 C C . CYS A 1 188 ? 34.061 16.352 8.944 1.00 11.71 188 CYS A C 1
ATOM 1390 O O . CYS A 1 188 ? 33.657 16.027 7.833 1.00 11.66 188 CYS A O 1
ATOM 1393 N N . PRO A 1 189 ? 34.934 15.606 9.614 1.00 11.99 189 PRO A N 1
ATOM 1394 C CA . PRO A 1 189 ? 35.331 14.288 9.100 1.00 12.03 189 PRO A CA 1
ATOM 1395 C C . PRO A 1 189 ? 34.120 13.413 8.796 1.00 11.72 189 PRO A C 1
ATOM 1396 O O . PRO A 1 189 ? 33.152 13.412 9.552 1.00 11.59 189 PRO A O 1
ATOM 1400 N N . GLY A 1 190 ? 34.156 12.680 7.692 1.00 11.19 190 GLY A N 1
ATOM 1401 C CA . GLY A 1 190 ? 33.082 11.745 7.404 1.00 11.27 190 GLY A CA 1
ATOM 1402 C C . GLY A 1 190 ? 32.818 10.806 8.574 1.00 11.52 190 GLY A C 1
ATOM 1403 O O . GLY A 1 190 ? 33.757 10.271 9.167 1.00 12.26 190 GLY A O 1
ATOM 1404 N N . GLY A 1 191 ? 31.540 10.612 8.922 1.00 10.74 191 GLY A N 1
ATOM 1405 C CA . GLY A 1 191 ? 31.146 9.748 10.020 1.00 11.01 191 GLY A CA 1
ATOM 1406 C C . GLY A 1 191 ? 31.043 10.440 11.365 1.00 10.45 191 GLY A C 1
ATOM 1407 O O . GLY A 1 191 ? 30.862 9.782 12.406 1.00 10.50 191 GLY A O 1
ATOM 1408 N N . THR A 1 192 ? 31.134 11.768 11.356 1.00 10.26 192 THR A N 1
ATOM 1409 C CA . THR A 1 192 ? 30.935 12.562 12.563 1.00 9.97 192 THR A CA 1
ATOM 1410 C C . THR A 1 192 ? 29.519 12.383 13.121 1.00 9.83 192 THR A C 1
ATOM 1411 O O . THR A 1 192 ? 28.590 12.091 12.370 1.00 8.90 192 THR A O 1
ATOM 1415 N N . ASN A 1 193 ? 29.397 12.509 14.448 1.00 9.67 193 ASN A N 1
ATOM 1416 C CA . ASN A 1 193 ? 28.107 12.506 15.139 1.00 10.03 193 ASN A CA 1
ATOM 1417 C C . ASN A 1 193 ? 27.770 13.937 15.519 1.00 9.45 193 ASN A C 1
ATOM 1418 O O . ASN A 1 193 ? 28.676 14.731 15.798 1.00 9.56 193 ASN A O 1
ATOM 1423 N N . TYR A 1 194 ? 26.480 14.261 15.573 1.00 9.40 194 TYR A N 1
ATOM 1424 C CA . TYR A 1 194 ? 26.009 15.625 15.751 1.00 9.08 194 TYR A CA 1
ATOM 1425 C C . TYR A 1 194 ? 24.895 15.732 16.779 1.00 9.29 194 TYR A C 1
ATOM 1426 O O . TYR A 1 194 ? 24.211 14.759 17.094 1.00 8.41 194 TYR A O 1
ATOM 1435 N N . ARG A 1 195 ? 24.701 16.942 17.278 1.00 9.90 195 ARG A N 1
ATOM 1436 C CA . ARG A 1 195 ? 23.586 17.259 18.161 1.00 10.01 195 ARG A CA 1
ATOM 1437 C C . ARG A 1 195 ? 22.920 18.531 17.664 1.00 9.80 195 ARG A C 1
ATOM 1438 O O . ARG A 1 195 ? 23.606 19.504 17.318 1.00 10.04 195 ARG A O 1
ATOM 1446 N N . VAL A 1 196 ? 21.591 18.509 17.610 1.00 8.88 196 VAL A N 1
ATOM 1447 C CA . VAL A 1 196 ? 20.797 19.673 17.283 1.00 9.27 196 VAL A CA 1
ATOM 1448 C C . VAL A 1 196 ? 20.031 20.062 18.550 1.00 8.90 196 VAL A C 1
ATOM 1449 O O . VAL A 1 196 ? 19.289 19.242 19.083 1.00 9.76 196 VAL A O 1
ATOM 1453 N N . VAL A 1 197 ? 20.221 21.285 19.032 1.00 8.87 197 VAL A N 1
ATOM 1454 C CA . VAL A 1 197 ? 19.528 21.754 20.235 1.00 9.28 197 VAL A CA 1
ATOM 1455 C C . VAL A 1 197 ? 18.609 22.915 19.874 1.00 9.50 197 VAL A C 1
ATOM 1456 O O . VAL A 1 197 ? 19.052 23.916 19.298 1.00 9.86 197 VAL A O 1
ATOM 1460 N N . PHE A 1 198 ? 17.340 22.790 20.240 1.00 8.84 198 PHE A N 1
ATOM 1461 C CA . PHE A 1 198 ? 16.371 23.868 20.112 1.00 9.16 198 PHE A CA 1
ATOM 1462 C C . PHE A 1 198 ? 16.456 24.728 21.379 1.00 9.39 198 PHE A C 1
ATOM 1463 O O . PHE A 1 198 ? 16.481 24.199 22.469 1.00 10.07 198 PHE A O 1
ATOM 1471 N N . CYS A 1 199 ? 16.469 26.051 21.219 1.00 10.04 199 CYS A N 1
ATOM 1472 C CA . CYS A 1 199 ? 16.658 27.001 22.320 1.00 10.53 199 CYS A CA 1
ATOM 1473 C C . CYS A 1 199 ? 17.947 26.753 23.116 1.00 10.47 199 CYS A C 1
ATOM 1474 O O . CYS A 1 199 ? 17.912 26.545 24.347 1.00 10.94 199 CYS A O 1
ATOM 1477 N N . PRO A 1 200 ? 19.093 26.763 22.432 1.00 11.14 200 PRO A N 1
ATOM 1478 C CA . PRO A 1 200 ? 20.373 26.521 23.106 1.00 11.92 200 PRO A CA 1
ATOM 1479 C C . PRO A 1 200 ? 20.753 27.674 24.036 1.00 13.42 200 PRO A C 1
ATOM 1480 O O . PRO A 1 200 ? 20.322 28.804 23.835 1.00 12.18 200 PRO A O 1
#